Protein AF-A0A955R1Q2-F1 (afdb_monomer)

Radius of gyration: 24.82 Å; Cα contacts (8 Å, |Δi|>4): 246; chains: 1; bounding box: 59×50×72 Å

Nearest PDB structures (foldseek):
  4s2a-assembly1_A  TM=8.788E-01  e=6.511E-17  Caulobacter vibrioides CB15
  3epn-assembly1_A  TM=8.817E-01  e=1.869E-15  Caulobacter vibrioides
  3epo-assembly1_B  TM=8.909E-01  e=3.206E-15  Caulobacter vibrioides
  3epm-assembly1_A  TM=8.518E-01  e=1.985E-15  Caulobacter vibrioides
  3epm-assembly1_B  TM=8.846E-01  e=1.524E-14  Caulobacter vibrioides

Foldseek 3Di:
DDDDDDDPPPPPPDPPDDQLAAPDDQKAWAFDAFDVHRLDTAIKIWGADDWDWDADPVPRDIDTHGDGIAIGQDPPPCSHHPVDDDDVLQDDDPSCVCLQVVVVQKDFDDDDDDDQVVVPGDDPVVCPPDDDRDCVVPTDIDGDVVGDDFLLVCLLVVHQGPLLRSVQCSVLRVLVVVCPDPVVCVVPDDDPVPDDDDNGRHSSNSSNCSNVVVDGDPD

Structure (mmCIF, N/CA/C/O backbone):
data_AF-A0A955R1Q2-F1
#
_entry.id   AF-A0A955R1Q2-F1
#
loop_
_atom_site.group_PDB
_atom_site.id
_atom_site.type_symbol
_atom_site.label_atom_id
_atom_site.label_alt_id
_atom_site.label_comp_id
_atom_site.label_asym_id
_atom_site.label_entity_id
_atom_site.label_seq_id
_atom_site.pdbx_PDB_ins_code
_atom_site.Cartn_x
_atom_site.Cartn_y
_atom_site.Cartn_z
_atom_site.occupancy
_atom_site.B_iso_or_equiv
_atom_site.auth_seq_id
_atom_site.auth_comp_id
_atom_site.auth_asym_id
_atom_site.auth_atom_id
_atom_site.pdbx_PDB_model_num
ATOM 1 N N . MET A 1 1 ? 26.290 34.938 -25.424 1.00 39.25 1 MET A N 1
ATOM 2 C CA . MET A 1 1 ? 25.941 34.943 -23.986 1.00 39.25 1 MET A CA 1
ATOM 3 C C . MET A 1 1 ? 26.514 33.681 -23.368 1.00 39.25 1 MET A C 1
ATOM 5 O O . MET A 1 1 ? 26.015 32.603 -23.662 1.00 39.25 1 MET A O 1
ATOM 9 N N . ASN A 1 2 ? 27.598 33.807 -22.602 1.00 37.25 2 ASN A N 1
ATOM 10 C CA . ASN A 1 2 ? 28.186 32.684 -21.873 1.00 37.25 2 ASN A CA 1
ATOM 11 C C . ASN A 1 2 ? 27.268 32.335 -20.701 1.00 37.25 2 ASN A C 1
ATOM 13 O O . ASN A 1 2 ? 27.018 33.187 -19.849 1.00 37.25 2 ASN A O 1
ATOM 17 N N . MET A 1 3 ? 26.753 31.105 -20.668 1.00 38.12 3 MET A N 1
ATOM 18 C CA . MET A 1 3 ? 26.147 30.580 -19.447 1.00 38.12 3 MET A CA 1
ATOM 19 C C . MET A 1 3 ? 27.241 30.452 -18.379 1.00 38.12 3 MET A C 1
ATOM 21 O O . MET A 1 3 ? 28.338 29.993 -18.706 1.00 38.12 3 MET A O 1
ATOM 25 N N . PRO A 1 4 ? 26.994 30.864 -17.126 1.00 47.88 4 PRO A N 1
ATOM 26 C CA . PRO A 1 4 ? 27.968 30.674 -16.064 1.00 47.88 4 PRO A CA 1
ATOM 27 C C . PRO A 1 4 ? 28.195 29.174 -15.844 1.00 47.88 4 PRO A C 1
ATOM 29 O O . PRO A 1 4 ? 27.241 28.411 -15.677 1.00 47.88 4 PRO A O 1
ATOM 32 N N . ASN A 1 5 ? 29.464 28.758 -15.847 1.00 45.97 5 ASN A N 1
ATOM 33 C CA . ASN A 1 5 ? 29.866 27.412 -15.449 1.00 45.97 5 ASN A CA 1
ATOM 34 C C . ASN A 1 5 ? 29.359 27.156 -14.025 1.00 45.97 5 ASN A C 1
ATOM 36 O O . ASN A 1 5 ? 29.745 27.862 -13.091 1.00 45.97 5 ASN A O 1
ATOM 40 N N . ARG A 1 6 ? 28.487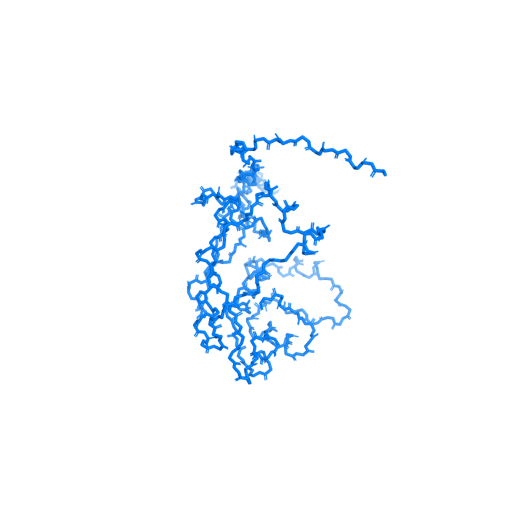 26.153 -13.855 1.00 46.62 6 ARG A N 1
ATOM 41 C CA . ARG A 1 6 ? 28.148 25.656 -12.518 1.00 46.62 6 ARG A CA 1
ATOM 42 C C . ARG A 1 6 ? 29.432 25.121 -11.876 1.00 46.62 6 ARG A C 1
ATOM 44 O O . ARG A 1 6 ? 30.175 24.411 -12.554 1.00 46.62 6 ARG A O 1
ATOM 51 N N . PRO A 1 7 ? 29.708 25.449 -10.605 1.00 40.19 7 PRO A N 1
ATOM 52 C CA . PRO A 1 7 ? 30.874 24.917 -9.920 1.00 40.19 7 PRO A CA 1
ATOM 53 C C . PRO A 1 7 ? 30.809 23.388 -9.929 1.00 40.19 7 PRO A C 1
ATOM 55 O O . PRO A 1 7 ? 29.772 22.806 -9.607 1.00 40.19 7 PRO A O 1
ATOM 58 N N . SER A 1 8 ? 31.917 22.747 -10.304 1.00 45.62 8 SER A N 1
ATOM 59 C CA . SER A 1 8 ? 32.110 21.307 -10.162 1.00 45.62 8 SER A CA 1
ATOM 60 C C . SER A 1 8 ? 32.199 20.984 -8.672 1.00 45.62 8 SER A C 1
ATOM 62 O O . SER A 1 8 ? 33.282 20.932 -8.088 1.00 45.62 8 SER A O 1
ATOM 64 N N . SER A 1 9 ? 31.055 20.832 -8.014 1.00 44.50 9 SER A N 1
ATOM 65 C CA . SER A 1 9 ? 31.028 20.250 -6.684 1.00 44.50 9 SER A CA 1
ATOM 66 C C . SER A 1 9 ? 31.332 18.769 -6.838 1.00 44.50 9 SER A C 1
ATOM 68 O O . SER A 1 9 ? 30.492 17.997 -7.299 1.00 44.50 9 SER A O 1
ATOM 70 N N . THR A 1 10 ? 32.541 18.375 -6.454 1.00 41.94 10 THR A N 1
ATOM 71 C CA . THR A 1 10 ? 32.868 16.993 -6.122 1.00 41.94 10 THR A CA 1
ATOM 72 C C . THR A 1 10 ? 31.919 16.585 -4.996 1.00 41.94 10 THR A C 1
ATOM 74 O O . THR A 1 10 ? 32.167 16.868 -3.824 1.00 41.94 10 THR A O 1
ATOM 77 N N . PHE A 1 11 ? 30.769 16.006 -5.342 1.00 48.19 11 PHE A N 1
ATOM 78 C CA . PHE A 1 11 ? 29.872 15.385 -4.379 1.00 48.19 11 PHE A CA 1
ATOM 79 C C . PHE A 1 11 ? 30.552 14.101 -3.894 1.00 48.19 11 PHE A C 1
ATOM 81 O O . PHE A 1 11 ? 30.213 13.000 -4.313 1.00 48.19 11 PHE A O 1
ATOM 88 N N . GLY A 1 12 ? 31.549 14.239 -3.013 1.00 48.78 12 GLY A N 1
ATOM 89 C CA . GLY A 1 12 ? 31.864 13.158 -2.085 1.00 48.78 12 GLY A CA 1
ATOM 90 C C . GLY A 1 12 ? 30.553 12.757 -1.415 1.00 48.78 12 GLY A C 1
ATOM 91 O O . GLY A 1 12 ? 29.786 13.652 -1.053 1.00 48.78 12 GLY A O 1
ATOM 92 N N . GLN A 1 13 ? 30.268 11.451 -1.361 1.00 57.75 13 GLN A N 1
ATOM 93 C CA . GLN A 1 13 ? 29.003 10.872 -0.898 1.00 57.75 13 GLN A CA 1
ATOM 94 C C . GLN A 1 13 ? 28.550 11.544 0.400 1.00 57.75 13 GLN A C 1
ATOM 96 O O . GLN A 1 13 ? 28.961 11.170 1.496 1.00 57.75 13 GLN A O 1
ATOM 101 N N . LYS A 1 14 ? 27.714 12.580 0.290 1.00 63.41 14 LYS A N 1
ATOM 102 C CA . LYS A 1 14 ? 27.099 13.177 1.464 1.00 63.41 14 LYS A CA 1
ATOM 103 C C . LYS A 1 14 ? 26.151 12.121 2.005 1.00 63.41 14 LYS A C 1
ATOM 105 O O . LYS A 1 14 ? 25.320 11.586 1.259 1.00 63.41 14 LYS A O 1
ATOM 110 N N . ASN A 1 15 ? 26.297 11.812 3.288 1.00 66.12 15 ASN A N 1
ATOM 111 C CA . ASN A 1 15 ? 25.299 11.037 4.003 1.00 66.12 15 ASN A CA 1
ATOM 112 C C . ASN A 1 15 ? 23.976 11.793 3.879 1.00 66.12 15 ASN A C 1
ATOM 114 O O . ASN A 1 15 ? 23.872 12.954 4.278 1.00 66.12 15 ASN A O 1
ATOM 118 N N . VAL A 1 16 ? 23.000 11.160 3.230 1.00 79.50 16 VAL A N 1
ATOM 119 C CA . VAL A 1 16 ? 21.652 11.706 3.123 1.00 79.50 16 VAL A CA 1
ATOM 120 C C . VAL A 1 16 ? 20.961 11.344 4.425 1.00 79.50 16 VAL A C 1
ATOM 122 O O . VAL A 1 16 ? 20.511 10.216 4.599 1.00 79.50 16 VAL A O 1
ATOM 125 N N . THR A 1 17 ? 20.940 12.281 5.366 1.00 85.06 17 THR A N 1
ATOM 126 C CA . THR A 1 17 ? 20.218 12.093 6.622 1.00 85.06 17 THR A CA 1
ATOM 127 C C . THR A 1 17 ? 18.741 12.376 6.386 1.00 85.06 17 THR A C 1
ATOM 129 O O . THR A 1 17 ? 18.370 13.484 5.999 1.00 85.06 17 THR A O 1
ATOM 132 N N . ILE A 1 18 ? 17.906 11.373 6.631 1.00 90.88 18 ILE A N 1
ATOM 133 C CA . ILE A 1 18 ? 16.447 11.483 6.648 1.00 90.88 18 ILE A CA 1
ATOM 134 C C . ILE A 1 18 ? 15.932 11.060 8.020 1.00 90.88 18 ILE A C 1
ATOM 136 O O . ILE A 1 18 ? 16.570 10.268 8.709 1.00 90.88 18 ILE A O 1
ATOM 140 N N . THR A 1 19 ? 14.782 11.590 8.425 1.00 91.75 19 THR A N 1
ATOM 141 C CA . THR A 1 19 ? 14.126 11.169 9.665 1.00 91.75 19 THR A CA 1
ATOM 142 C C . THR A 1 19 ? 13.489 9.798 9.462 1.00 91.75 19 THR A C 1
ATOM 144 O O . THR A 1 19 ? 12.597 9.652 8.627 1.00 91.75 19 THR A O 1
ATOM 147 N N . THR A 1 20 ? 13.943 8.813 10.233 1.00 92.50 20 THR A N 1
ATOM 148 C CA . THR A 1 20 ? 13.428 7.431 10.221 1.00 92.50 20 THR A CA 1
ATOM 149 C C . THR A 1 20 ? 13.022 6.940 11.610 1.00 92.50 20 THR A C 1
ATOM 151 O O . THR A 1 20 ? 12.779 5.755 11.823 1.00 92.50 20 THR A O 1
ATOM 154 N N . ASP A 1 21 ? 12.975 7.843 12.588 1.00 89.50 21 ASP A N 1
ATOM 155 C CA . ASP A 1 21 ? 12.560 7.479 13.934 1.00 89.50 21 ASP A CA 1
ATOM 156 C C . ASP A 1 21 ? 11.086 7.040 13.936 1.00 89.50 21 ASP A C 1
ATOM 158 O O . ASP A 1 21 ? 10.264 7.599 13.192 1.00 89.50 21 ASP A O 1
ATOM 162 N N . PRO A 1 22 ? 10.711 6.064 14.783 1.00 89.31 22 PRO A N 1
ATOM 163 C CA . PRO A 1 22 ? 9.314 5.740 15.009 1.00 89.31 22 PRO A CA 1
ATOM 164 C C . PRO A 1 22 ? 8.513 6.995 15.362 1.00 89.31 22 PRO A C 1
ATOM 166 O O . PRO A 1 22 ? 8.962 7.852 16.130 1.00 89.31 22 PRO A O 1
ATOM 169 N N . ILE A 1 23 ? 7.289 7.083 14.841 1.00 88.56 23 ILE A N 1
ATOM 170 C CA . ILE A 1 23 ? 6.362 8.157 15.207 1.00 88.56 23 ILE A CA 1
ATOM 171 C C . ILE A 1 23 ? 6.059 7.991 16.702 1.00 88.56 23 ILE A C 1
ATOM 173 O O . ILE A 1 23 ? 5.393 7.045 17.109 1.00 88.56 23 ILE A O 1
ATOM 177 N N . SER A 1 24 ? 6.596 8.871 17.535 1.00 81.69 24 SER A N 1
ATOM 178 C CA . SER A 1 24 ? 6.643 8.732 18.995 1.00 81.69 24 SER A CA 1
ATOM 179 C C . SER A 1 24 ? 6.121 10.011 19.676 1.00 81.69 24 SER A C 1
ATOM 181 O O . SER A 1 24 ? 6.021 11.046 19.009 1.00 81.69 24 SER A O 1
ATOM 183 N N . PRO A 1 25 ? 5.747 9.978 20.974 1.00 83.94 25 PRO A N 1
ATOM 184 C CA . PRO A 1 25 ? 5.783 8.846 21.912 1.00 83.94 25 PRO A CA 1
ATOM 185 C C . PRO A 1 25 ? 4.617 7.850 21.752 1.00 83.94 25 PRO A C 1
ATOM 187 O O . PRO A 1 25 ? 3.595 8.154 21.142 1.00 83.94 25 PRO A O 1
ATOM 190 N N . ASN A 1 26 ? 4.777 6.657 22.341 1.00 90.44 26 ASN A N 1
ATOM 191 C CA . ASN A 1 26 ? 3.735 5.635 22.546 1.00 90.44 26 ASN A CA 1
ATOM 192 C C . ASN A 1 26 ? 3.055 5.082 21.291 1.00 90.44 26 ASN A C 1
ATOM 194 O O . ASN A 1 26 ? 1.941 4.565 21.382 1.00 90.44 26 ASN A O 1
ATOM 198 N N . SER A 1 27 ? 3.701 5.162 20.128 1.00 93.69 27 SER A N 1
ATOM 199 C CA . SER A 1 27 ? 3.195 4.479 18.947 1.00 93.69 27 SER A CA 1
ATOM 200 C C . SER A 1 27 ? 4.247 3.624 18.270 1.00 93.69 27 SER A C 1
ATOM 202 O O . SER A 1 27 ? 5.436 3.934 18.302 1.00 93.69 27 SER A O 1
ATOM 204 N N . LYS A 1 28 ? 3.796 2.510 17.699 1.00 94.44 28 LYS A N 1
ATOM 205 C CA . LYS A 1 28 ? 4.652 1.508 17.063 1.00 94.44 28 LYS A CA 1
ATOM 206 C C . LYS A 1 28 ? 4.072 1.094 15.719 1.00 94.44 28 LYS A C 1
ATOM 208 O O . LYS A 1 28 ? 2.849 1.044 15.546 1.00 94.44 28 LYS A O 1
ATOM 213 N N . LYS A 1 29 ? 4.963 0.781 14.779 1.00 95.88 29 LYS A N 1
ATOM 214 C CA . LYS A 1 29 ? 4.593 0.100 13.542 1.00 95.88 29 LYS A CA 1
ATOM 215 C C . LYS A 1 29 ? 4.130 -1.310 13.890 1.00 95.88 29 LYS A C 1
ATOM 217 O O . LYS A 1 29 ? 4.767 -2.002 14.678 1.00 95.88 29 LYS A O 1
ATOM 222 N N . ILE A 1 30 ? 3.027 -1.728 13.295 1.00 95.25 30 ILE A N 1
ATOM 223 C CA . ILE A 1 30 ? 2.549 -3.104 13.353 1.00 95.25 30 ILE A CA 1
ATOM 224 C C . ILE A 1 30 ? 2.105 -3.537 11.961 1.00 95.25 30 ILE A C 1
ATOM 226 O O . ILE A 1 30 ? 1.799 -2.704 11.105 1.00 95.25 30 ILE A O 1
ATOM 230 N N . TYR A 1 31 ? 2.018 -4.846 11.755 1.00 95.81 31 TYR A N 1
ATOM 231 C CA . TYR A 1 31 ? 1.535 -5.419 10.510 1.00 95.81 31 TYR A CA 1
ATOM 232 C C . TYR A 1 31 ? 0.426 -6.424 10.784 1.00 95.81 31 TYR A C 1
ATOM 234 O O . TYR A 1 31 ? 0.509 -7.212 11.725 1.00 95.81 31 TYR A O 1
ATOM 242 N N . GLU A 1 32 ? -0.601 -6.406 9.945 1.00 95.00 32 GLU A N 1
ATOM 243 C CA . GLU A 1 32 ? -1.599 -7.467 9.879 1.00 95.00 32 GLU A CA 1
ATOM 244 C C . GLU A 1 32 ? -1.301 -8.383 8.696 1.00 95.00 32 GLU A C 1
ATOM 246 O O . GLU A 1 32 ? -0.884 -7.915 7.635 1.00 95.00 32 GLU A O 1
ATOM 251 N N . THR A 1 33 ? -1.470 -9.686 8.901 1.00 95.31 33 THR A N 1
ATOM 252 C CA . THR A 1 33 ? -1.191 -10.696 7.876 1.00 95.31 33 THR A CA 1
ATOM 253 C C . THR A 1 33 ? -2.435 -10.971 7.036 1.00 95.31 33 THR A C 1
ATOM 255 O O . THR A 1 33 ? -3.545 -10.941 7.567 1.00 95.31 33 THR A O 1
ATOM 258 N N . GLY A 1 34 ? -2.256 -11.221 5.737 1.00 93.94 34 GLY A N 1
ATOM 259 C CA . GLY A 1 34 ? -3.346 -11.637 4.849 1.00 93.94 34 GLY A CA 1
ATOM 260 C C . GLY A 1 34 ? -3.912 -13.018 5.187 1.00 93.94 34 GLY A C 1
ATOM 261 O O . GLY A 1 34 ? -3.246 -13.843 5.810 1.00 93.94 34 GLY A O 1
ATOM 262 N N . VAL A 1 35 ? -5.150 -13.273 4.763 1.00 93.06 35 VAL A N 1
ATOM 263 C CA . VAL A 1 35 ? -5.830 -14.570 4.904 1.00 93.06 35 VAL A CA 1
ATOM 264 C C . VAL A 1 35 ? -5.757 -15.357 3.594 1.00 93.06 35 VAL A C 1
ATOM 266 O O . VAL A 1 35 ? -5.400 -16.532 3.607 1.00 93.06 35 VAL A O 1
ATOM 269 N N . LEU A 1 36 ? -6.073 -14.717 2.464 1.00 94.62 36 LEU A N 1
ATOM 270 C CA . LEU A 1 36 ? -5.961 -15.299 1.122 1.00 94.62 36 LEU A CA 1
ATOM 271 C C . LEU A 1 36 ? -4.498 -15.360 0.668 1.00 94.62 36 LEU A C 1
ATOM 273 O O . LEU A 1 36 ? -4.097 -16.305 -0.010 1.00 94.62 36 LEU A O 1
ATOM 277 N N . HIS A 1 37 ? -3.698 -14.373 1.069 1.00 94.19 37 HIS A N 1
ATOM 278 C CA . HIS A 1 37 ? -2.278 -14.264 0.765 1.00 94.19 37 HIS A CA 1
ATOM 279 C C . HIS A 1 37 ? -1.471 -14.107 2.070 1.00 94.19 37 HIS A C 1
ATOM 281 O O . HIS A 1 37 ? -1.225 -12.982 2.513 1.00 94.19 37 HIS A O 1
ATOM 287 N N . PRO A 1 38 ? -1.029 -15.221 2.691 1.00 93.19 38 PRO A N 1
ATOM 288 C CA . PRO A 1 38 ? -0.357 -15.213 3.998 1.00 93.19 38 PRO A CA 1
ATOM 289 C C . PRO A 1 38 ? 0.971 -14.448 4.052 1.00 93.19 38 PRO A C 1
ATOM 291 O O . PRO A 1 38 ? 1.429 -14.082 5.128 1.00 93.19 38 PRO A O 1
ATOM 294 N N . ASP A 1 39 ? 1.586 -14.170 2.903 1.00 92.06 39 ASP A N 1
ATOM 295 C CA . ASP A 1 39 ? 2.814 -13.371 2.831 1.00 92.06 39 ASP A CA 1
ATOM 296 C C . ASP A 1 39 ? 2.544 -11.855 2.885 1.00 92.06 39 ASP A C 1
ATOM 298 O O . ASP A 1 39 ? 3.478 -11.057 3.016 1.00 92.06 39 ASP A O 1
ATOM 302 N N . LEU A 1 40 ? 1.279 -11.419 2.780 1.00 95.25 40 LEU A N 1
ATOM 303 C CA . LEU A 1 40 ? 0.926 -10.004 2.885 1.00 95.25 40 LEU A CA 1
ATOM 304 C C . LEU A 1 40 ? 1.173 -9.494 4.298 1.00 95.25 40 LEU A C 1
ATOM 306 O O . LEU A 1 40 ? 0.687 -10.067 5.267 1.00 95.25 40 LEU A O 1
ATOM 310 N N . ARG A 1 41 ? 1.845 -8.345 4.399 1.00 96.00 41 ARG A N 1
ATOM 311 C CA . ARG A 1 41 ? 1.975 -7.576 5.639 1.00 96.00 41 ARG A CA 1
ATOM 312 C C . ARG A 1 41 ? 1.420 -6.172 5.439 1.00 96.00 41 ARG A C 1
ATOM 314 O O . ARG A 1 41 ? 2.030 -5.342 4.767 1.00 96.00 41 ARG A O 1
ATOM 321 N N . VAL A 1 42 ? 0.253 -5.908 6.017 1.00 96.94 42 VAL A N 1
ATOM 322 C CA . VAL A 1 42 ? -0.467 -4.636 5.886 1.00 96.94 42 VAL A CA 1
ATOM 323 C C . VAL A 1 42 ? -0.121 -3.724 7.068 1.00 96.94 42 VAL A C 1
ATOM 325 O O . VAL A 1 42 ? -0.413 -4.095 8.204 1.00 96.94 42 VAL A O 1
ATOM 328 N N . PRO A 1 43 ? 0.513 -2.558 6.841 1.00 96.62 43 PRO A N 1
ATOM 329 C CA . PRO A 1 43 ? 1.036 -1.710 7.899 1.00 96.62 43 PRO A CA 1
ATOM 330 C C . PRO A 1 43 ? -0.062 -0.884 8.562 1.00 96.62 43 PRO A C 1
ATOM 332 O O . PRO A 1 43 ? -0.900 -0.270 7.894 1.00 96.62 43 PRO A O 1
ATOM 335 N N . PHE A 1 44 ? 0.037 -0.786 9.881 1.00 95.81 44 PHE A N 1
ATOM 336 C CA . PHE A 1 44 ? -0.693 0.166 10.705 1.00 95.81 44 PHE A CA 1
ATOM 337 C C . PHE A 1 44 ? 0.238 0.780 11.741 1.00 95.81 44 PHE A C 1
ATOM 339 O O . PHE A 1 44 ? 1.344 0.292 11.993 1.00 95.81 44 PHE A O 1
ATOM 346 N N . ARG A 1 45 ? -0.265 1.823 12.391 1.00 94.88 45 ARG A N 1
ATOM 347 C CA . ARG A 1 45 ? 0.337 2.391 13.588 1.00 94.88 45 ARG A CA 1
ATOM 348 C C . ARG A 1 45 ? -0.585 2.147 14.761 1.00 94.88 45 ARG A C 1
ATOM 350 O O . ARG A 1 45 ? -1.774 2.437 14.678 1.00 94.88 45 ARG A O 1
ATOM 357 N N . GLU A 1 46 ? -0.045 1.614 15.840 1.00 94.25 46 GLU A N 1
ATOM 358 C CA . GLU A 1 46 ? -0.794 1.341 17.063 1.00 94.25 46 GLU A CA 1
ATOM 359 C C . GLU A 1 46 ? -0.323 2.299 18.155 1.00 94.25 46 GLU A C 1
ATOM 361 O O . GLU A 1 46 ? 0.881 2.401 18.389 1.00 94.25 46 GLU A O 1
ATOM 366 N N . VAL A 1 47 ? -1.255 3.033 18.765 1.00 94.75 47 VAL A N 1
ATOM 367 C CA . VAL A 1 47 ? -1.002 4.007 19.834 1.00 94.75 47 VAL A CA 1
ATOM 368 C C . VAL A 1 47 ? -1.473 3.420 21.157 1.00 94.75 47 VAL A C 1
ATOM 370 O O . VAL A 1 47 ? -2.668 3.178 21.331 1.00 94.75 47 VAL A O 1
ATOM 373 N N . SER A 1 48 ? -0.550 3.222 22.095 1.00 95.06 48 SER A N 1
ATOM 374 C CA . SER A 1 48 ? -0.886 2.792 23.452 1.00 95.06 48 SER A CA 1
ATOM 375 C C . SER A 1 48 ? -1.542 3.932 24.226 1.00 95.06 48 SER A C 1
ATOM 377 O O . SER A 1 48 ? -1.059 5.068 24.206 1.00 95.06 48 SER A O 1
ATOM 379 N N . LEU A 1 49 ? -2.632 3.622 24.925 1.00 94.25 49 LEU A N 1
ATOM 380 C CA . LEU A 1 49 ? -3.355 4.565 25.771 1.00 94.25 49 LEU A CA 1
ATOM 381 C C . LEU A 1 49 ? -2.967 4.364 27.241 1.00 94.25 49 LEU A C 1
ATOM 383 O O . LEU A 1 49 ? -2.650 3.256 27.663 1.00 94.25 49 LEU A O 1
ATOM 387 N N . ALA A 1 50 ? -2.974 5.443 28.023 1.00 95.06 50 ALA A N 1
ATOM 388 C CA . ALA A 1 50 ? -2.794 5.345 29.471 1.00 95.06 50 ALA A CA 1
ATOM 389 C C . ALA A 1 50 ? -4.068 4.773 30.118 1.00 95.06 50 ALA A C 1
ATOM 391 O O . ALA A 1 50 ? -5.140 5.101 29.617 1.00 95.06 50 ALA A O 1
ATOM 392 N N . PRO A 1 51 ? -3.996 4.006 31.220 1.00 95.62 51 PRO A N 1
ATOM 393 C CA . PRO A 1 51 ? -5.181 3.464 31.892 1.00 95.62 51 PRO A CA 1
ATOM 394 C C . PRO A 1 51 ? -6.130 4.561 32.406 1.00 95.62 51 PRO A C 1
ATOM 396 O O . PRO A 1 51 ? -5.684 5.611 32.881 1.00 95.62 51 PRO A O 1
ATOM 399 N N . THR A 1 52 ? -7.441 4.318 32.353 1.00 94.94 52 THR A N 1
ATOM 400 C CA . THR A 1 52 ? -8.475 5.241 32.846 1.00 94.94 52 THR A CA 1
ATOM 401 C C . THR A 1 52 ? -8.800 4.940 34.305 1.00 94.94 52 THR A C 1
ATOM 403 O O . THR A 1 52 ? -9.067 3.801 34.670 1.00 94.94 52 THR A O 1
ATOM 406 N N . ARG A 1 53 ? -8.849 5.962 35.165 1.00 95.50 53 ARG A N 1
ATOM 407 C CA . ARG A 1 53 ? -9.394 5.796 36.519 1.00 95.50 53 ARG A CA 1
ATOM 408 C C . ARG A 1 53 ? -10.919 5.821 36.467 1.00 95.50 53 ARG A C 1
ATOM 410 O O . ARG A 1 53 ? -11.499 6.866 36.174 1.00 95.50 53 ARG A O 1
ATOM 417 N N . VAL A 1 54 ? -11.556 4.710 36.817 1.00 93.38 54 VAL A N 1
ATOM 418 C CA . VAL A 1 54 ? -13.016 4.584 36.870 1.00 93.38 54 VAL A CA 1
ATOM 419 C C . VAL A 1 54 ? -13.473 4.544 38.320 1.00 93.38 54 VAL A C 1
ATOM 421 O O . VAL A 1 54 ? -13.000 3.731 39.116 1.00 93.38 54 VAL A O 1
ATOM 424 N N . THR A 1 55 ? -14.402 5.435 38.665 1.00 93.06 55 THR A N 1
ATOM 425 C CA . THR A 1 55 ? -14.989 5.526 40.007 1.00 93.06 55 THR A CA 1
ATOM 426 C C . THR A 1 55 ? -16.452 5.121 39.958 1.00 93.06 55 THR A C 1
ATOM 428 O O . THR A 1 55 ? -17.244 5.704 39.216 1.00 93.06 55 THR A O 1
ATOM 431 N N . ASN A 1 56 ? -16.833 4.151 40.786 1.00 88.56 56 ASN A N 1
ATOM 432 C CA . ASN A 1 56 ? -18.225 3.765 40.945 1.00 88.56 56 ASN A CA 1
ATOM 433 C C . ASN A 1 56 ? -18.982 4.870 41.697 1.00 88.56 56 ASN A C 1
ATOM 435 O O . ASN A 1 56 ? -18.711 5.143 42.865 1.00 88.56 56 ASN A O 1
ATOM 439 N N . SER A 1 57 ? -19.960 5.495 41.041 1.00 87.31 57 SER A N 1
ATOM 440 C CA . SER A 1 57 ? -20.739 6.603 41.611 1.00 87.31 57 SER A CA 1
ATOM 441 C C . SER A 1 57 ? -21.631 6.206 42.793 1.00 87.31 57 SER A C 1
ATOM 443 O O . SER A 1 57 ? -22.071 7.081 43.534 1.00 87.31 57 SER A O 1
ATOM 445 N N . LYS A 1 58 ? -21.894 4.907 42.993 1.00 89.62 58 LYS A N 1
ATOM 446 C CA . LYS A 1 58 ? -22.710 4.382 44.098 1.00 89.62 58 LYS A CA 1
ATOM 447 C C . LYS A 1 58 ? -21.876 3.909 45.289 1.00 89.62 58 LYS A C 1
ATOM 449 O O . LYS A 1 58 ? -22.321 4.085 46.418 1.00 89.62 58 LYS A O 1
ATOM 454 N N . THR A 1 59 ? -20.708 3.301 45.057 1.00 90.12 59 THR A N 1
ATOM 455 C CA . THR A 1 59 ? -19.853 2.752 46.135 1.00 90.12 59 THR A CA 1
ATOM 456 C C . THR A 1 59 ? -18.670 3.650 46.496 1.00 90.12 59 THR A C 1
ATOM 458 O O . THR A 1 59 ? -18.107 3.506 47.575 1.00 90.12 59 THR A O 1
ATOM 461 N N . GLY A 1 60 ? -18.287 4.588 45.623 1.00 90.19 60 GLY A N 1
ATOM 462 C CA . GLY A 1 60 ? -17.112 5.449 45.797 1.00 90.19 60 GLY A CA 1
ATOM 463 C C . GLY A 1 60 ? -15.772 4.758 45.513 1.00 90.19 60 GLY A C 1
ATOM 464 O O . GLY A 1 60 ? -14.731 5.414 45.530 1.00 90.19 60 GLY A O 1
ATOM 465 N N . GLU A 1 61 ? -15.773 3.457 45.221 1.00 92.69 61 GLU A N 1
ATOM 466 C CA . GLU A 1 61 ? -14.563 2.696 44.908 1.00 92.69 61 GLU A CA 1
ATOM 467 C C . GLU A 1 61 ? -13.988 3.115 43.549 1.00 92.69 61 GLU A C 1
ATOM 469 O O . GLU A 1 61 ? -14.720 3.289 42.571 1.00 92.69 61 GLU A O 1
ATOM 474 N N . SER A 1 62 ? -12.663 3.278 43.487 1.00 93.44 62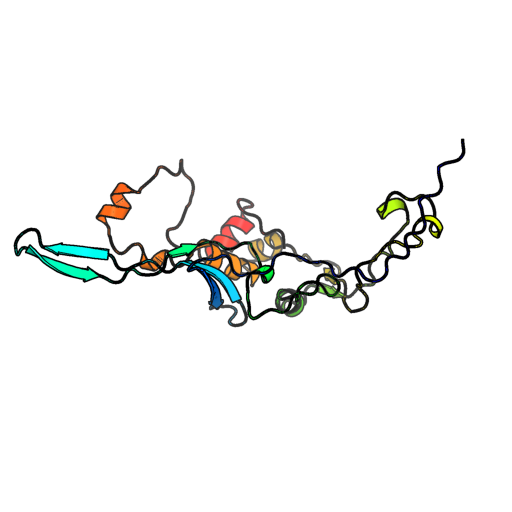 SER A N 1
ATOM 475 C CA . SER A 1 62 ? -11.927 3.542 42.247 1.00 93.44 62 SER A CA 1
ATOM 476 C C . SER A 1 62 ? -11.091 2.332 41.851 1.00 93.44 62 SER A C 1
ATOM 478 O O . SER A 1 62 ? -10.418 1.755 42.703 1.00 93.44 62 SER A O 1
ATOM 480 N N . HIS A 1 63 ? -11.034 2.028 40.559 1.00 92.88 63 HIS A N 1
ATOM 481 C CA . HIS A 1 63 ? -10.026 1.136 39.985 1.00 92.88 63 HIS A CA 1
ATOM 482 C C . HIS A 1 63 ? -9.427 1.757 38.716 1.00 92.88 63 HIS A C 1
ATOM 484 O O . HIS A 1 63 ? -9.952 2.740 38.188 1.00 92.88 63 HIS A O 1
ATOM 490 N N . MET A 1 64 ? -8.290 1.222 38.272 1.00 95.81 64 MET A N 1
ATOM 491 C CA . MET A 1 64 ? -7.704 1.566 36.976 1.00 95.81 64 MET A CA 1
ATOM 492 C C . MET A 1 64 ? -8.192 0.545 35.950 1.00 95.81 64 MET A C 1
ATOM 494 O O . MET A 1 64 ? -8.066 -0.656 36.178 1.00 95.81 64 MET A O 1
ATOM 498 N N . GLU A 1 65 ? -8.749 1.027 34.850 1.00 93.69 65 GLU A N 1
ATOM 499 C CA . GLU A 1 65 ? -9.174 0.236 33.702 1.00 93.69 65 GLU A CA 1
ATOM 500 C C . GLU A 1 65 ? -8.149 0.418 32.577 1.00 93.69 65 GLU A C 1
ATOM 502 O O . GLU A 1 65 ? -7.828 1.546 32.190 1.00 93.69 65 GLU A O 1
ATOM 507 N N . GLU A 1 66 ? -7.586 -0.687 32.090 1.00 94.56 66 GLU A N 1
ATOM 508 C CA . GLU A 1 66 ? -6.656 -0.674 30.960 1.00 94.56 66 GLU A CA 1
ATOM 509 C C . GLU A 1 66 ? -7.403 -0.310 29.674 1.00 94.56 66 GLU A C 1
ATOM 511 O O . GLU A 1 66 ? -8.497 -0.806 29.418 1.00 94.56 66 GLU A O 1
ATOM 516 N N . ASN A 1 67 ? -6.804 0.554 28.855 1.00 91.50 67 ASN A N 1
ATOM 517 C CA . ASN A 1 67 ? -7.391 0.960 27.584 1.00 91.50 67 ASN A CA 1
ATOM 518 C C . ASN A 1 67 ? -6.728 0.199 26.435 1.00 91.50 67 ASN A C 1
ATOM 520 O O . ASN A 1 67 ? -5.505 0.238 26.279 1.00 91.50 67 ASN A O 1
ATOM 524 N N . GLU A 1 68 ? -7.543 -0.421 25.583 1.00 90.50 68 GLU A N 1
ATOM 525 C CA . GLU A 1 68 ? -7.061 -1.029 24.344 1.00 90.50 68 GLU A CA 1
ATOM 526 C C . GLU A 1 68 ? -6.374 0.018 23.449 1.00 90.50 68 GLU A C 1
ATOM 528 O O . GLU A 1 68 ? -6.804 1.178 23.378 1.00 90.50 68 GLU A O 1
ATOM 533 N N . PRO A 1 69 ? -5.295 -0.354 22.743 1.00 91.69 69 PRO A N 1
ATOM 534 C CA . PRO A 1 69 ? -4.568 0.590 21.922 1.00 91.69 69 PRO A CA 1
ATOM 535 C C . PRO A 1 69 ? -5.376 1.003 20.686 1.00 91.69 69 PRO A C 1
ATOM 537 O O . PRO A 1 69 ? -6.113 0.220 20.083 1.00 91.69 69 PRO A O 1
ATOM 540 N N . VAL A 1 70 ? -5.178 2.244 20.242 1.00 90.75 70 VAL A N 1
ATOM 541 C CA . VAL A 1 70 ? -5.852 2.773 19.052 1.00 90.75 70 VAL A CA 1
ATOM 542 C C . VAL A 1 70 ? -5.025 2.469 17.817 1.00 90.75 70 VAL A C 1
ATOM 544 O O . VAL A 1 70 ? -3.874 2.893 17.689 1.00 90.75 70 VAL A O 1
ATOM 547 N N . ARG A 1 71 ? -5.639 1.772 16.863 1.00 91.81 71 ARG A N 1
ATOM 548 C CA . ARG A 1 71 ? -5.047 1.512 15.555 1.00 91.81 71 ARG A CA 1
ATOM 549 C C . ARG A 1 71 ? -5.375 2.629 14.574 1.00 91.81 71 ARG A C 1
ATOM 551 O O . ARG A 1 71 ? -6.525 3.027 14.433 1.00 91.81 71 ARG A O 1
ATOM 558 N N . LEU A 1 72 ? -4.358 3.095 13.860 1.00 92.38 72 LEU A N 1
ATOM 559 C CA . LEU A 1 72 ? -4.446 4.169 12.881 1.00 92.38 72 LEU A CA 1
ATOM 560 C C . LEU A 1 72 ? -3.913 3.712 11.524 1.00 92.38 72 LEU A C 1
ATOM 562 O O . LEU A 1 72 ? -3.001 2.882 11.435 1.00 92.38 72 LEU A O 1
ATOM 566 N N . TYR A 1 73 ? -4.463 4.308 10.465 1.00 94.25 73 TYR A N 1
ATOM 567 C CA . TYR A 1 73 ? -3.885 4.212 9.130 1.00 94.25 73 TYR A CA 1
ATOM 568 C C . TYR A 1 73 ? -2.449 4.745 9.161 1.00 94.25 73 TYR A C 1
ATOM 570 O O . TYR A 1 73 ? -2.190 5.805 9.734 1.00 94.25 73 TYR A O 1
ATOM 578 N N . ASP A 1 74 ? -1.526 4.026 8.526 1.00 95.44 74 ASP A N 1
ATOM 579 C CA . ASP A 1 74 ? -0.125 4.423 8.475 1.00 95.44 74 ASP A CA 1
ATOM 580 C C . ASP A 1 74 ? 0.422 4.385 7.046 1.00 95.44 74 ASP A C 1
ATOM 582 O O . ASP A 1 74 ? 0.522 3.333 6.404 1.00 95.44 74 ASP A O 1
ATOM 586 N N . THR A 1 75 ? 0.748 5.568 6.530 1.00 96.12 75 THR A N 1
ATOM 587 C CA . THR A 1 75 ? 1.331 5.784 5.201 1.00 96.12 75 THR A CA 1
ATOM 588 C C . THR A 1 75 ? 2.828 6.064 5.245 1.00 96.12 75 THR A C 1
ATOM 590 O O . THR A 1 75 ? 3.402 6.320 4.191 1.00 96.12 75 THR A O 1
ATOM 593 N N . SER A 1 76 ? 3.481 6.011 6.411 1.00 96.31 76 SER A N 1
ATOM 594 C CA . SER A 1 76 ? 4.914 6.313 6.516 1.00 96.31 76 SER A CA 1
ATOM 595 C C . SER A 1 76 ? 5.808 5.251 5.867 1.00 96.31 76 SER A C 1
ATOM 597 O O . SER A 1 76 ? 6.997 5.480 5.692 1.00 96.31 76 SER A O 1
ATOM 599 N N . GLY A 1 77 ? 5.255 4.089 5.498 1.00 95.56 77 GLY A N 1
ATOM 600 C CA . GLY A 1 77 ? 6.018 2.984 4.917 1.00 95.56 77 GLY A CA 1
ATOM 601 C C . GLY A 1 77 ? 7.045 2.400 5.901 1.00 95.56 77 GLY A C 1
ATOM 602 O O . GLY A 1 77 ? 6.861 2.522 7.114 1.00 95.56 77 GLY A O 1
ATOM 603 N N . PRO A 1 78 ? 8.119 1.762 5.405 1.00 96.19 78 PRO A N 1
ATOM 604 C CA . PRO A 1 78 ? 9.152 1.168 6.257 1.00 96.19 78 PRO A CA 1
ATOM 605 C C . PRO A 1 78 ? 10.028 2.211 6.965 1.00 96.19 78 PRO A C 1
ATOM 607 O O . PRO A 1 78 ? 10.796 1.859 7.846 1.00 96.19 78 PRO A O 1
ATOM 610 N N . TYR A 1 79 ? 9.906 3.499 6.626 1.00 96.12 79 TYR A N 1
ATOM 611 C CA . TYR A 1 79 ? 10.736 4.555 7.208 1.00 96.12 79 TYR A CA 1
ATOM 612 C C . TYR A 1 79 ? 10.556 4.732 8.714 1.00 96.12 79 TYR A C 1
ATOM 614 O O . TYR A 1 79 ? 11.440 5.287 9.339 1.00 96.12 79 TYR A O 1
ATOM 622 N N . THR A 1 80 ? 9.430 4.310 9.292 1.00 95.25 80 THR A N 1
ATOM 623 C CA . THR A 1 80 ? 9.191 4.392 10.746 1.00 95.25 80 THR A CA 1
ATOM 624 C C . THR A 1 80 ? 9.139 3.008 11.387 1.00 95.25 80 THR A C 1
ATOM 626 O O . THR A 1 80 ? 8.541 2.843 12.453 1.00 95.25 80 THR A O 1
ATOM 629 N N . ASP A 1 81 ? 9.645 1.998 10.681 1.00 95.19 81 ASP A N 1
ATOM 630 C CA . ASP A 1 81 ? 9.803 0.646 11.188 1.00 95.19 81 ASP A CA 1
ATOM 631 C C . ASP A 1 81 ? 11.246 0.487 11.692 1.00 95.19 81 ASP A C 1
ATOM 633 O O . ASP A 1 81 ? 12.168 0.504 10.874 1.00 95.19 81 ASP A O 1
ATOM 637 N N . PRO A 1 82 ? 11.469 0.371 13.014 1.00 92.69 82 PRO A N 1
ATOM 638 C CA . PRO A 1 82 ? 12.819 0.299 13.571 1.00 92.69 82 PRO A CA 1
ATOM 639 C C . PRO A 1 82 ? 13.576 -0.967 13.145 1.00 92.69 82 PRO A C 1
ATOM 641 O O . PRO A 1 82 ? 14.800 -0.997 13.239 1.00 92.69 82 PRO A O 1
ATOM 644 N N . GLU A 1 83 ? 12.870 -1.988 12.651 1.00 94.06 83 GLU A N 1
ATOM 645 C CA . GLU A 1 83 ? 13.464 -3.244 12.191 1.00 94.06 83 GLU A CA 1
ATOM 646 C C . GLU A 1 83 ? 13.949 -3.173 10.731 1.00 94.06 83 GLU A C 1
ATOM 648 O O . GLU A 1 83 ? 14.581 -4.111 10.242 1.00 94.06 83 GLU A O 1
ATOM 653 N N . VAL A 1 84 ? 13.673 -2.076 10.009 1.00 94.25 84 VAL A N 1
ATOM 654 C CA . VAL A 1 84 ? 14.081 -1.909 8.607 1.00 94.25 84 VAL A CA 1
ATOM 655 C C . VAL A 1 84 ? 15.236 -0.920 8.489 1.00 94.25 84 VAL A C 1
ATOM 657 O O . VAL A 1 84 ? 15.113 0.263 8.800 1.00 94.25 84 VAL A O 1
ATOM 660 N N . SER A 1 85 ? 16.362 -1.386 7.946 1.00 92.06 85 SER A N 1
ATOM 661 C CA . SER A 1 85 ? 17.463 -0.503 7.557 1.00 92.06 85 SER A CA 1
ATOM 662 C C . SER A 1 85 ? 17.128 0.217 6.248 1.00 92.06 85 SER A C 1
ATOM 664 O O . SER A 1 85 ? 16.849 -0.423 5.233 1.00 92.06 85 SER A O 1
ATOM 666 N N . ILE A 1 86 ? 17.146 1.551 6.269 1.00 93.19 86 ILE A N 1
ATOM 667 C CA . ILE A 1 86 ? 16.826 2.382 5.106 1.00 93.19 86 ILE A CA 1
ATOM 668 C C . ILE A 1 86 ? 18.103 2.935 4.478 1.00 93.19 86 ILE A C 1
ATOM 670 O O . ILE A 1 86 ? 18.825 3.717 5.094 1.00 93.19 86 ILE A O 1
ATOM 674 N N . ASP A 1 87 ? 18.312 2.609 3.204 1.00 90.75 87 ASP A N 1
ATOM 675 C CA . ASP A 1 87 ? 19.302 3.257 2.347 1.00 90.75 87 ASP A CA 1
ATOM 676 C C . ASP A 1 87 ? 18.615 3.814 1.094 1.00 90.75 87 ASP A C 1
ATOM 678 O O . ASP A 1 87 ? 18.155 3.082 0.214 1.00 90.75 87 ASP A O 1
ATOM 682 N N . VAL A 1 88 ? 18.555 5.144 0.992 1.00 91.44 88 VAL A N 1
ATOM 683 C CA . VAL A 1 88 ? 17.918 5.841 -0.136 1.00 91.44 88 VAL A CA 1
ATOM 684 C C . VAL A 1 88 ? 18.615 5.592 -1.475 1.00 91.44 88 VAL A C 1
ATOM 686 O O . VAL A 1 88 ? 17.989 5.792 -2.513 1.00 91.44 88 VAL A O 1
ATOM 689 N N . ARG A 1 89 ? 19.880 5.150 -1.474 1.00 90.00 89 ARG A N 1
ATOM 690 C CA . ARG A 1 89 ? 20.631 4.812 -2.692 1.00 90.00 89 ARG A CA 1
ATOM 691 C C . ARG A 1 89 ? 20.336 3.400 -3.186 1.00 90.00 89 ARG A C 1
ATOM 693 O O . ARG A 1 89 ? 20.428 3.159 -4.384 1.00 90.00 89 ARG A O 1
ATOM 700 N N . GLN A 1 90 ? 19.931 2.500 -2.291 1.00 90.25 90 GLN A N 1
ATOM 701 C CA . GLN A 1 90 ? 19.462 1.150 -2.635 1.00 90.25 90 GLN A CA 1
ATOM 702 C C . GLN A 1 90 ? 17.951 1.128 -2.925 1.00 90.25 90 GLN A C 1
ATOM 704 O O . GLN A 1 90 ? 17.452 0.318 -3.718 1.00 90.25 90 GLN A O 1
ATOM 709 N N . GLY A 1 91 ? 17.222 2.076 -2.329 1.00 92.25 91 GLY A N 1
ATOM 710 C CA . GLY A 1 91 ? 15.770 2.176 -2.374 1.00 92.25 91 GLY A CA 1
ATOM 711 C C . GLY A 1 91 ? 15.089 1.130 -1.492 1.00 92.25 91 GLY A C 1
ATOM 712 O O . GLY A 1 91 ? 15.731 0.332 -0.822 1.00 92.25 91 GLY A O 1
ATOM 713 N N . LEU A 1 92 ? 13.756 1.146 -1.488 1.00 94.94 92 LEU A N 1
ATOM 714 C CA . LEU A 1 92 ? 12.970 0.226 -0.665 1.00 94.94 92 LEU A CA 1
ATOM 715 C C . LEU A 1 92 ? 12.898 -1.180 -1.270 1.00 94.94 92 LEU A C 1
ATOM 717 O O 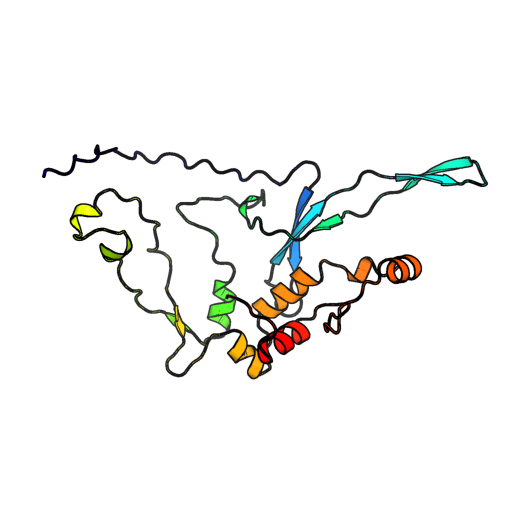. LEU A 1 92 ? 12.910 -1.332 -2.498 1.00 94.94 92 LEU A O 1
ATOM 721 N N . GLU A 1 93 ? 12.732 -2.168 -0.389 1.00 94.44 93 GLU A N 1
ATOM 722 C CA . GLU A 1 93 ? 12.450 -3.559 -0.743 1.00 94.44 93 GLU A CA 1
ATOM 723 C C . GLU A 1 93 ? 11.167 -3.649 -1.596 1.00 94.44 93 GLU A C 1
ATOM 725 O O . GLU A 1 93 ? 10.114 -3.135 -1.193 1.00 94.44 93 GLU A O 1
ATOM 730 N N . PRO A 1 94 ? 11.204 -4.280 -2.784 1.00 94.94 94 PRO A N 1
ATOM 731 C CA . PRO A 1 94 ? 10.052 -4.380 -3.673 1.00 94.94 94 PRO A CA 1
ATOM 732 C C . PRO A 1 94 ? 9.070 -5.474 -3.219 1.00 94.94 94 PRO A C 1
ATOM 734 O O . PRO A 1 94 ? 8.834 -6.445 -3.935 1.00 94.94 94 PRO A O 1
ATOM 737 N N . ILE A 1 95 ? 8.416 -5.280 -2.071 1.00 95.25 95 ILE A N 1
ATOM 738 C CA . ILE A 1 95 ? 7.510 -6.261 -1.436 1.00 95.25 95 ILE A CA 1
ATOM 739 C C . ILE A 1 95 ? 6.371 -6.774 -2.339 1.00 95.25 95 ILE A C 1
ATOM 741 O O . ILE A 1 95 ? 5.828 -7.849 -2.106 1.00 95.25 95 ILE A O 1
ATOM 745 N N . ARG A 1 96 ? 6.002 -6.016 -3.382 1.00 96.56 96 ARG A N 1
ATOM 746 C CA . ARG A 1 96 ? 4.955 -6.377 -4.354 1.00 96.56 96 ARG A CA 1
ATOM 747 C C . ARG A 1 96 ? 5.454 -7.252 -5.503 1.00 96.56 96 ARG A C 1
ATOM 749 O O . ARG A 1 96 ? 4.641 -7.792 -6.251 1.00 96.56 96 ARG A O 1
ATOM 756 N N . LEU A 1 97 ? 6.769 -7.365 -5.697 1.00 96.56 97 LEU A N 1
ATOM 757 C CA . LEU A 1 97 ? 7.343 -8.079 -6.835 1.00 96.56 97 LEU A CA 1
ATOM 758 C C . LEU A 1 97 ? 6.889 -9.549 -6.896 1.00 96.56 97 LEU A C 1
ATOM 760 O O . LEU A 1 97 ? 6.468 -9.961 -7.979 1.00 96.56 97 LEU A O 1
ATOM 764 N N . PRO A 1 98 ? 6.859 -10.320 -5.788 1.00 96.12 98 PRO A N 1
ATOM 765 C CA . PRO A 1 98 ? 6.339 -11.688 -5.816 1.00 96.12 98 PRO A CA 1
ATOM 766 C C . PRO A 1 98 ? 4.879 -11.771 -6.279 1.00 96.12 98 PRO A C 1
ATOM 768 O O . PRO A 1 98 ? 4.522 -12.681 -7.018 1.00 96.12 98 PRO A O 1
ATOM 771 N N . TRP A 1 99 ? 4.038 -10.793 -5.923 1.00 96.19 99 TRP A N 1
ATOM 772 C CA . TRP A 1 99 ? 2.618 -10.763 -6.304 1.00 96.19 99 TRP A CA 1
ATOM 773 C C . TRP A 1 99 ? 2.445 -10.505 -7.801 1.00 96.19 99 TRP A C 1
ATOM 775 O O . TRP A 1 99 ? 1.563 -11.059 -8.454 1.00 96.19 99 TRP A O 1
ATOM 785 N N . ILE A 1 100 ? 3.286 -9.626 -8.350 1.00 97.12 100 ILE A N 1
ATOM 786 C CA . ILE A 1 100 ? 3.299 -9.290 -9.774 1.00 97.12 100 ILE A CA 1
ATOM 787 C C . ILE A 1 100 ? 3.787 -10.490 -10.589 1.00 97.12 100 ILE A C 1
ATOM 789 O O . ILE A 1 100 ? 3.140 -10.852 -11.568 1.00 97.12 100 ILE A O 1
ATOM 793 N N . LEU A 1 101 ? 4.887 -11.122 -10.172 1.00 97.12 101 LEU A N 1
ATOM 794 C CA . LEU A 1 101 ? 5.458 -12.276 -10.869 1.00 97.12 101 LEU A CA 1
ATOM 795 C C . LEU A 1 101 ? 4.589 -13.528 -10.748 1.00 97.12 101 LEU A C 1
ATOM 797 O O . LEU A 1 101 ? 4.432 -14.240 -11.734 1.00 97.12 101 LEU A O 1
ATOM 801 N N . GLY A 1 102 ? 3.988 -13.767 -9.581 1.00 95.62 102 GLY A N 1
ATOM 802 C CA . GLY A 1 102 ? 3.162 -14.948 -9.314 1.00 95.62 102 GLY A CA 1
ATOM 803 C C . GLY A 1 102 ? 1.872 -15.022 -10.135 1.00 95.62 102 GLY A C 1
ATOM 804 O O . GLY A 1 102 ? 1.279 -16.088 -10.228 1.00 95.62 102 GLY A O 1
ATOM 805 N N . ARG A 1 103 ? 1.445 -13.914 -10.759 1.00 96.00 103 ARG A N 1
ATOM 806 C CA . ARG A 1 103 ? 0.337 -13.907 -11.730 1.00 96.00 103 ARG A CA 1
ATOM 807 C C . ARG A 1 103 ? 0.736 -14.410 -13.113 1.00 96.00 103 ARG A C 1
ATOM 809 O O . ARG A 1 103 ? -0.130 -14.712 -13.917 1.00 96.00 103 ARG A O 1
ATOM 816 N N . GLU A 1 104 ? 2.034 -14.444 -13.407 1.00 97.19 104 GLU A N 1
ATOM 817 C CA . GLU A 1 104 ? 2.579 -14.849 -14.704 1.00 97.19 104 GLU A CA 1
ATOM 818 C C . GLU A 1 104 ? 2.053 -14.041 -15.910 1.00 97.19 104 GLU A C 1
ATOM 820 O O . GLU A 1 104 ? 2.223 -14.453 -17.054 1.00 97.19 104 GLU A O 1
ATOM 825 N N . ASP A 1 105 ? 1.474 -12.857 -15.699 1.00 98.19 105 ASP A N 1
ATOM 826 C CA . ASP A 1 105 ? 0.924 -12.003 -16.767 1.00 98.19 105 ASP A CA 1
ATOM 827 C C . ASP A 1 105 ? 1.939 -10.989 -17.332 1.00 98.19 105 ASP A C 1
ATOM 829 O O . ASP A 1 105 ? 1.661 -10.268 -18.298 1.00 98.19 105 ASP A O 1
ATOM 833 N N . VAL A 1 106 ? 3.133 -10.922 -16.737 1.00 98.44 106 VAL A N 1
ATOM 834 C CA . VAL A 1 106 ? 4.210 -10.003 -17.125 1.00 98.44 106 VAL A CA 1
ATOM 835 C C . VAL A 1 106 ? 5.408 -10.730 -17.729 1.00 98.44 106 VAL A C 1
ATOM 837 O O . VAL A 1 106 ? 5.657 -11.904 -17.460 1.00 98.44 106 VAL A O 1
ATOM 840 N N . GLU A 1 107 ? 6.187 -9.998 -18.516 1.00 97.81 107 GLU A N 1
ATOM 841 C CA . GLU A 1 107 ? 7.508 -10.399 -18.991 1.00 97.81 107 GLU A CA 1
ATOM 842 C C . GLU A 1 107 ? 8.536 -9.305 -18.688 1.00 97.81 107 GLU A C 1
ATOM 844 O O . GLU A 1 107 ? 8.216 -8.110 -18.669 1.00 97.81 107 GLU A O 1
ATOM 849 N N . ALA A 1 108 ? 9.776 -9.715 -18.422 1.00 97.31 108 ALA A N 1
ATOM 850 C CA . ALA A 1 108 ? 10.881 -8.778 -18.285 1.00 97.31 108 ALA A CA 1
ATOM 851 C C . ALA A 1 108 ? 11.241 -8.201 -19.660 1.00 97.31 108 ALA A C 1
ATOM 853 O O . ALA A 1 108 ? 11.223 -8.915 -20.661 1.00 97.31 108 ALA A O 1
ATOM 854 N N . TYR A 1 109 ? 11.597 -6.921 -19.708 1.00 95.44 109 TYR A N 1
ATOM 855 C CA . TYR A 1 109 ? 12.068 -6.287 -20.934 1.00 95.44 109 TYR A CA 1
ATOM 856 C C . TYR A 1 109 ? 13.167 -5.264 -20.644 1.00 95.44 109 TYR A C 1
ATOM 858 O O . TYR A 1 109 ? 13.299 -4.767 -19.521 1.00 95.44 109 TYR A O 1
ATOM 866 N N . GLU A 1 110 ? 13.951 -4.939 -21.670 1.00 93.56 110 GLU A N 1
ATOM 867 C CA . GLU A 1 110 ? 14.924 -3.856 -21.581 1.00 93.56 110 GLU A CA 1
ATOM 868 C C . GLU A 1 110 ? 14.201 -2.511 -21.538 1.00 93.56 110 GLU A C 1
ATOM 870 O O . GLU A 1 110 ? 13.534 -2.095 -22.488 1.00 93.56 110 GLU A O 1
ATOM 875 N N . GLY A 1 111 ? 14.305 -1.831 -20.398 1.00 89.31 111 GLY A N 1
ATOM 876 C CA . GLY A 1 111 ? 13.710 -0.516 -20.231 1.00 89.31 111 GLY A CA 1
ATOM 877 C C . GLY A 1 111 ? 14.334 0.528 -21.149 1.00 89.31 111 GLY A C 1
ATOM 878 O O . GLY A 1 111 ? 15.476 0.422 -21.587 1.00 89.31 111 GLY A O 1
ATOM 879 N N . ARG A 1 112 ? 13.581 1.603 -21.385 1.00 92.81 112 ARG A N 1
ATOM 880 C CA . ARG A 1 112 ? 14.071 2.766 -22.125 1.00 92.81 112 ARG A CA 1
ATOM 881 C C . ARG A 1 112 ? 15.274 3.385 -21.3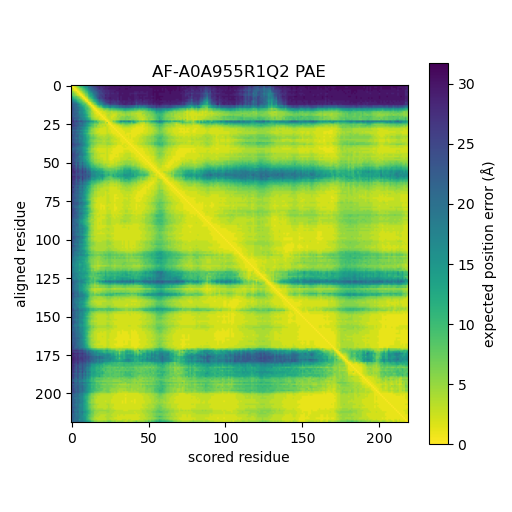99 1.00 92.81 112 ARG A C 1
ATOM 883 O O . ARG A 1 112 ? 15.160 3.749 -20.228 1.00 92.81 112 ARG A O 1
ATOM 890 N N . ALA A 1 113 ? 16.377 3.580 -22.119 1.00 90.50 113 ALA A N 1
ATOM 891 C CA . ALA A 1 113 ? 17.533 4.322 -21.625 1.00 90.50 113 ALA A CA 1
ATOM 892 C C . ALA A 1 113 ? 17.175 5.784 -21.297 1.00 90.50 113 ALA A C 1
ATOM 894 O O . ALA A 1 113 ? 16.301 6.388 -21.926 1.00 90.50 113 ALA A O 1
ATOM 895 N N . VAL A 1 114 ? 17.853 6.361 -20.305 1.00 89.75 114 VAL A N 1
ATOM 896 C CA . VAL A 1 114 ? 17.702 7.782 -19.959 1.00 89.75 114 VAL A CA 1
ATOM 897 C C . VAL A 1 114 ? 18.258 8.634 -21.099 1.00 89.75 114 VAL A C 1
ATOM 899 O O . VAL A 1 114 ? 19.345 8.362 -21.605 1.00 89.75 114 VAL A O 1
ATOM 902 N N . ARG A 1 115 ? 17.512 9.665 -21.496 1.00 91.38 115 ARG A N 1
ATOM 903 C CA . ARG A 1 115 ? 17.939 10.658 -22.485 1.00 91.38 115 ARG A CA 1
ATOM 904 C C . ARG A 1 115 ? 18.139 12.024 -21.809 1.00 91.38 115 ARG A C 1
ATOM 906 O O . ARG A 1 115 ? 17.499 12.276 -20.785 1.00 91.38 115 ARG A O 1
ATOM 913 N N . PRO A 1 116 ? 18.989 12.915 -22.351 1.00 91.12 116 PRO A N 1
ATOM 914 C CA . PRO A 1 116 ? 19.232 14.241 -21.772 1.00 91.12 116 PRO A CA 1
ATOM 915 C C . PRO A 1 116 ? 17.955 15.042 -21.493 1.00 91.12 116 PRO A C 1
ATOM 917 O O . PRO A 1 116 ? 17.828 15.653 -20.430 1.00 91.12 116 PRO A O 1
ATOM 920 N N . GLU A 1 117 ? 16.979 14.975 -22.397 1.00 93.81 117 GLU A N 1
ATOM 921 C CA . GLU A 1 117 ? 15.711 15.694 -22.288 1.00 93.81 117 GLU A CA 1
ATOM 922 C C . GLU A 1 117 ? 14.850 15.252 -21.096 1.00 93.81 117 GLU A C 1
ATOM 924 O O . GLU A 1 117 ? 14.057 16.053 -20.606 1.00 93.81 117 GLU A O 1
ATOM 929 N N . ASP A 1 118 ? 15.044 14.036 -20.566 1.00 91.38 118 ASP A N 1
ATOM 930 C CA . ASP A 1 118 ? 14.343 13.570 -19.358 1.00 91.38 118 ASP A CA 1
ATOM 931 C C . ASP A 1 118 ? 14.759 14.365 -18.113 1.00 91.38 118 ASP A C 1
ATOM 933 O O . ASP A 1 118 ? 14.016 14.440 -17.139 1.00 91.38 118 ASP A O 1
ATOM 937 N N . ASN A 1 119 ? 15.954 14.960 -18.154 1.00 90.50 119 ASN A N 1
ATOM 938 C CA . ASN A 1 119 ? 16.547 15.736 -17.069 1.00 90.50 119 ASN A CA 1
ATOM 939 C C . ASN A 1 119 ? 16.669 17.230 -17.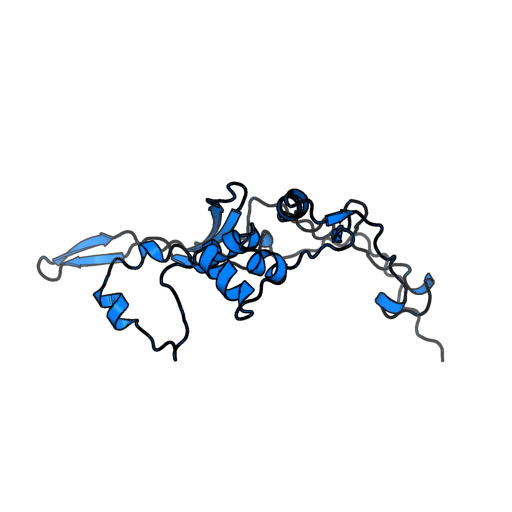432 1.00 90.50 119 ASN A C 1
ATOM 941 O O . ASN A 1 119 ? 17.357 17.983 -16.746 1.00 90.50 119 ASN A O 1
ATOM 945 N N . GLY A 1 120 ? 16.018 17.672 -18.516 1.00 90.56 120 GLY A N 1
ATOM 946 C CA . GLY A 1 120 ? 16.038 19.068 -18.967 1.00 90.56 120 GLY A CA 1
ATOM 947 C C . GLY A 1 120 ? 17.323 19.503 -19.683 1.00 90.56 120 GLY A C 1
ATOM 948 O O . GLY A 1 120 ? 17.555 20.702 -19.845 1.00 90.56 120 GLY A O 1
ATOM 949 N N . TYR A 1 121 ? 18.155 18.558 -20.126 1.00 91.25 121 TYR A N 1
ATOM 950 C CA . TYR A 1 121 ? 19.385 18.825 -20.873 1.00 91.25 121 TYR A CA 1
ATOM 951 C C . TYR A 1 121 ? 19.208 18.594 -22.374 1.00 91.25 121 TYR A C 1
ATOM 953 O O . TYR A 1 121 ? 18.283 17.918 -22.817 1.00 91.25 121 TYR A O 1
ATOM 961 N N . ARG A 1 122 ? 20.110 19.174 -23.172 1.00 89.19 122 ARG A N 1
ATOM 962 C CA . ARG A 1 122 ? 20.121 19.021 -24.635 1.00 89.19 122 ARG A CA 1
ATOM 963 C C . ARG A 1 122 ? 21.129 17.982 -25.106 1.00 89.19 122 ARG A C 1
ATOM 965 O O . ARG A 1 122 ? 20.916 17.386 -26.155 1.00 89.19 122 ARG A O 1
ATOM 972 N N . THR A 1 123 ? 22.222 17.787 -24.370 1.00 88.19 123 THR A N 1
ATOM 973 C CA . THR A 1 123 ? 23.296 16.861 -24.752 1.00 88.19 123 THR A CA 1
ATOM 974 C C . THR A 1 123 ? 23.726 15.979 -23.582 1.00 88.19 123 THR A C 1
ATOM 976 O O . THR A 1 123 ? 23.471 16.297 -22.418 1.00 88.19 123 THR A O 1
ATOM 979 N N . ALA A 1 124 ? 24.358 14.843 -23.887 1.00 84.69 124 ALA A N 1
ATOM 980 C CA . ALA A 1 124 ? 24.757 13.854 -22.887 1.00 84.69 124 ALA A CA 1
ATOM 981 C C . ALA A 1 124 ? 25.882 14.358 -21.972 1.00 84.69 124 ALA A C 1
ATOM 983 O O . ALA A 1 124 ? 25.917 14.013 -20.794 1.00 84.69 124 ALA A O 1
ATOM 984 N N . GLU A 1 125 ? 26.754 15.232 -22.475 1.00 84.38 125 GLU A N 1
ATOM 985 C CA . GLU A 1 125 ? 27.859 15.820 -21.712 1.00 84.38 125 GLU A CA 1
ATOM 986 C C . GLU A 1 125 ? 27.344 16.658 -20.534 1.00 84.38 125 GLU A C 1
ATOM 988 O O . GLU A 1 125 ? 27.974 16.710 -19.480 1.00 84.38 125 GLU A O 1
ATOM 993 N N . GLN A 1 126 ? 26.164 17.272 -20.680 1.00 80.94 126 GLN A N 1
ATOM 994 C CA . GLN A 1 126 ? 25.529 18.064 -19.625 1.00 80.94 126 GLN A CA 1
ATOM 995 C C . GLN A 1 126 ? 24.971 17.208 -18.479 1.00 80.94 126 GLN A C 1
ATOM 997 O O . GLN A 1 126 ? 24.676 17.748 -17.414 1.00 80.94 126 GLN A O 1
ATOM 1002 N N . MET A 1 127 ? 24.830 15.893 -18.685 1.00 78.12 127 MET A N 1
ATOM 1003 C CA . MET A 1 127 ? 24.430 14.952 -17.635 1.00 78.12 127 MET A CA 1
ATOM 1004 C C . MET A 1 127 ? 25.600 14.553 -16.723 1.00 78.12 127 MET A C 1
ATOM 1006 O O . MET A 1 127 ? 25.383 13.915 -15.693 1.00 78.12 127 MET A O 1
ATOM 1010 N N . GLY A 1 128 ? 26.838 14.919 -17.077 1.00 78.25 128 GLY A N 1
ATOM 1011 C CA . GLY A 1 128 ? 28.021 14.620 -16.276 1.00 78.25 128 GLY A CA 1
ATOM 1012 C C . GLY A 1 128 ? 27.919 15.201 -14.862 1.00 78.25 128 GLY A C 1
ATOM 1013 O O . GLY A 1 128 ? 27.753 16.406 -14.686 1.00 78.25 128 GLY A O 1
ATOM 1014 N N . GLY A 1 129 ? 28.038 14.339 -13.848 1.00 76.75 129 GLY A N 1
ATOM 1015 C CA . GLY A 1 129 ? 28.019 14.728 -12.432 1.00 76.75 129 GLY A CA 1
ATOM 1016 C C . GLY A 1 129 ? 26.648 14.682 -11.746 1.00 76.75 129 GLY A C 1
ATOM 1017 O O . GLY A 1 129 ? 26.561 15.063 -10.580 1.00 76.75 129 GLY A O 1
ATOM 1018 N N . LEU A 1 130 ? 25.593 14.213 -12.422 1.00 81.12 130 LEU A N 1
ATOM 1019 C CA . LEU A 1 130 ? 24.319 13.901 -11.769 1.00 81.12 130 LEU A CA 1
ATOM 1020 C C . LEU A 1 130 ? 24.435 12.597 -10.969 1.00 81.12 130 LEU A C 1
ATOM 1022 O O . LEU A 1 130 ? 24.910 11.582 -11.476 1.00 81.12 130 LEU A O 1
ATOM 1026 N N . GLU A 1 131 ? 23.976 12.614 -9.718 1.00 85.12 131 GLU A N 1
ATOM 1027 C CA . GLU A 1 131 ? 23.783 11.382 -8.955 1.00 85.12 131 GLU A CA 1
ATOM 1028 C C . GLU A 1 131 ? 22.577 10.639 -9.540 1.00 85.12 131 GLU A C 1
ATOM 1030 O O . GLU A 1 131 ? 21.457 11.154 -9.564 1.00 85.12 131 GLU A O 1
ATOM 1035 N N . HIS A 1 132 ? 2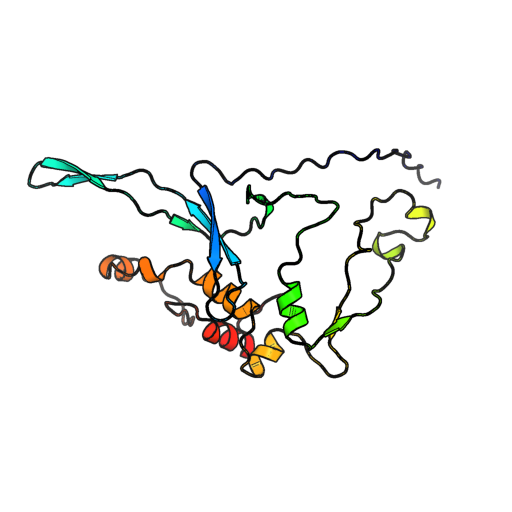2.815 9.431 -10.046 1.00 86.00 132 HIS A N 1
ATOM 1036 C CA . HIS A 1 132 ? 21.771 8.566 -10.573 1.00 86.00 132 HIS A CA 1
ATOM 1037 C C . HIS A 1 132 ? 21.416 7.506 -9.539 1.00 86.00 132 HIS A C 1
ATOM 1039 O O . HIS A 1 132 ? 22.294 6.901 -8.928 1.00 86.00 132 HIS A O 1
ATOM 1045 N N . PHE A 1 133 ? 20.120 7.252 -9.382 1.00 90.12 133 PHE A N 1
ATOM 1046 C CA . PHE A 1 133 ? 19.667 6.099 -8.619 1.00 90.12 133 PHE A CA 1
ATOM 1047 C C . PHE A 1 133 ? 20.102 4.818 -9.340 1.00 90.12 133 PHE A C 1
ATOM 1049 O O . PHE A 1 133 ? 19.795 4.648 -10.526 1.00 90.12 133 PHE A O 1
ATOM 1056 N N . ASP A 1 134 ? 20.801 3.925 -8.641 1.00 89.19 134 ASP A N 1
ATOM 1057 C CA . ASP A 1 134 ? 21.262 2.675 -9.232 1.00 89.19 134 ASP A CA 1
ATOM 1058 C C . ASP A 1 134 ? 20.077 1.732 -9.486 1.00 89.19 134 ASP A C 1
ATOM 1060 O O . ASP A 1 134 ? 19.352 1.307 -8.585 1.00 89.19 134 ASP A O 1
ATOM 1064 N N . ARG A 1 135 ? 19.863 1.414 -10.763 1.00 88.75 135 ARG A N 1
ATOM 1065 C CA . ARG A 1 135 ? 18.798 0.518 -11.228 1.00 88.75 135 ARG A CA 1
ATOM 1066 C C . ARG A 1 135 ? 19.339 -0.804 -11.759 1.00 88.75 135 ARG A C 1
ATOM 1068 O O . ARG A 1 135 ? 18.537 -1.609 -12.224 1.00 88.75 135 ARG A O 1
ATOM 1075 N N . SER A 1 136 ? 20.650 -1.035 -11.708 1.00 85.56 136 SER A N 1
ATOM 1076 C CA . SER A 1 136 ? 21.310 -2.197 -12.315 1.00 85.56 136 SER A CA 1
ATOM 1077 C C . SER A 1 136 ? 20.737 -3.534 -11.823 1.00 85.56 136 SER A C 1
ATOM 1079 O O . SER A 1 136 ? 20.537 -4.449 -12.617 1.00 85.56 136 SER A O 1
ATOM 1081 N N . GLY A 1 137 ? 20.370 -3.624 -10.541 1.00 84.50 137 GLY A N 1
ATOM 1082 C CA . GLY A 1 137 ? 19.737 -4.807 -9.947 1.00 84.50 137 GLY A CA 1
ATOM 1083 C C . GLY A 1 137 ? 18.224 -4.941 -10.179 1.00 84.50 137 GLY A C 1
ATOM 1084 O O . GLY A 1 137 ? 17.618 -5.903 -9.709 1.00 84.50 137 GLY A O 1
ATOM 1085 N N . ARG A 1 138 ? 17.573 -3.992 -10.868 1.00 90.88 138 ARG A N 1
ATOM 1086 C CA . ARG A 1 138 ? 16.105 -3.927 -10.973 1.00 90.88 138 ARG A CA 1
ATOM 1087 C C . ARG A 1 138 ? 15.625 -4.299 -12.374 1.00 90.88 138 ARG A C 1
ATOM 1089 O O . ARG A 1 138 ? 15.754 -3.523 -13.318 1.00 90.88 138 ARG A O 1
ATOM 1096 N N . LYS A 1 139 ? 14.977 -5.462 -12.489 1.00 94.88 139 LYS A N 1
ATOM 1097 C CA . LYS A 1 139 ? 14.266 -5.864 -13.712 1.00 94.88 139 LYS A CA 1
ATOM 1098 C C . LYS A 1 139 ? 13.042 -4.978 -13.942 1.00 94.88 139 LYS A C 1
ATOM 1100 O O . LYS A 1 139 ? 12.334 -4.620 -13.001 1.00 94.88 139 LYS A O 1
ATOM 1105 N N . ILE A 1 140 ? 12.794 -4.651 -15.205 1.00 96.19 140 ILE A N 1
ATOM 1106 C CA . ILE A 1 140 ? 11.646 -3.855 -15.638 1.00 96.19 140 ILE A CA 1
ATOM 1107 C C . ILE A 1 140 ? 10.676 -4.799 -16.344 1.00 96.19 140 ILE A C 1
ATOM 1109 O O . ILE A 1 140 ? 11.096 -5.671 -17.103 1.00 96.19 140 ILE A O 1
ATOM 1113 N N . TYR A 1 141 ? 9.385 -4.638 -16.065 1.00 97.31 141 TYR A N 1
ATOM 1114 C CA . TYR A 1 141 ? 8.341 -5.545 -16.524 1.00 97.31 141 TYR A CA 1
ATOM 1115 C C . TYR A 1 141 ? 7.308 -4.820 -17.375 1.00 97.31 141 TYR A C 1
ATOM 1117 O O . TYR A 1 141 ? 7.003 -3.649 -17.145 1.00 97.31 141 TYR A O 1
ATOM 1125 N N . ARG A 1 142 ? 6.746 -5.546 -18.336 1.00 97.56 142 ARG A N 1
ATOM 1126 C CA . ARG A 1 142 ? 5.577 -5.143 -19.123 1.00 97.56 142 ARG A CA 1
ATOM 1127 C C . ARG A 1 142 ? 4.580 -6.296 -19.179 1.00 97.56 142 ARG A C 1
ATOM 1129 O O . ARG A 1 142 ? 4.949 -7.436 -18.910 1.00 97.56 142 ARG A O 1
ATOM 1136 N N . ALA A 1 143 ? 3.331 -6.009 -19.535 1.00 98.25 143 ALA A N 1
ATOM 1137 C CA . ALA A 1 143 ? 2.359 -7.062 -19.824 1.00 98.25 143 ALA A CA 1
ATOM 1138 C C . ALA A 1 143 ? 2.860 -7.947 -20.975 1.00 98.25 143 ALA A C 1
ATOM 1140 O O . ALA A 1 143 ? 3.439 -7.432 -21.937 1.00 98.25 143 ALA A O 1
ATOM 1141 N N . LYS A 1 144 ? 2.607 -9.257 -20.896 1.00 98.12 144 LYS A N 1
ATOM 1142 C CA . LYS A 1 144 ? 2.813 -10.164 -22.033 1.00 98.12 144 LYS A CA 1
ATOM 1143 C C . LYS A 1 144 ? 1.994 -9.695 -23.250 1.00 98.12 144 LYS A C 1
ATOM 1145 O O . LYS A 1 144 ? 0.946 -9.065 -23.068 1.00 98.12 144 LYS A O 1
ATOM 1150 N N . PRO A 1 145 ? 2.422 -9.995 -24.490 1.00 97.38 145 PRO A N 1
ATOM 1151 C CA . PRO A 1 145 ? 1.676 -9.624 -25.691 1.00 97.38 145 PRO A CA 1
ATOM 1152 C C . PRO A 1 145 ? 0.207 -10.067 -25.629 1.00 97.38 145 PRO A C 1
ATOM 1154 O O . PRO A 1 145 ? -0.088 -11.220 -25.327 1.00 97.38 145 PRO A O 1
ATOM 1157 N N . GLY A 1 146 ? -0.721 -9.141 -25.891 1.00 95.31 146 GLY A N 1
ATOM 1158 C CA . GLY A 1 146 ? -2.168 -9.392 -25.800 1.00 95.31 146 GLY A CA 1
ATOM 1159 C C . GLY A 1 146 ? -2.735 -9.462 -24.372 1.00 95.31 146 GLY A C 1
ATOM 1160 O O . GLY A 1 146 ? -3.944 -9.622 -24.209 1.00 95.31 146 GLY A O 1
ATOM 1161 N N . GLY A 1 147 ? -1.895 -9.322 -23.344 1.00 94.88 147 GLY A N 1
ATOM 1162 C CA . GLY A 1 147 ? -2.286 -9.298 -21.937 1.00 94.88 147 GLY A CA 1
ATOM 1163 C C . GLY A 1 147 ? -2.685 -7.908 -21.433 1.00 94.88 147 GLY A C 1
ATOM 1164 O O . GLY A 1 147 ? -2.396 -6.879 -22.045 1.00 94.88 147 GLY A O 1
ATOM 1165 N N . ASN A 1 148 ? -3.336 -7.869 -20.270 1.00 97.38 148 ASN A N 1
ATOM 1166 C CA . ASN A 1 148 ? -3.641 -6.640 -19.543 1.00 97.38 148 ASN A CA 1
ATOM 1167 C C . ASN A 1 148 ? -3.430 -6.895 -18.052 1.00 97.38 148 ASN A C 1
ATOM 1169 O O . ASN A 1 148 ? -3.984 -7.836 -17.499 1.00 97.38 148 ASN A O 1
ATOM 1173 N N . VAL A 1 149 ? -2.631 -6.042 -17.419 1.00 97.94 149 VAL A N 1
ATOM 1174 C CA . VAL A 1 149 ? -2.189 -6.214 -16.029 1.00 97.94 149 VAL A CA 1
ATOM 1175 C C . VAL A 1 149 ? -2.854 -5.235 -15.062 1.00 97.94 149 VAL A C 1
ATOM 1177 O O . VAL A 1 149 ? -2.456 -5.143 -13.906 1.00 97.94 149 VAL A O 1
ATOM 1180 N N . SER A 1 150 ? -3.850 -4.472 -15.522 1.00 98.38 150 SER A N 1
ATOM 1181 C CA . SER A 1 150 ? -4.535 -3.495 -14.674 1.00 98.38 150 SER A CA 1
ATOM 1182 C C . SER A 1 150 ? -5.432 -4.170 -13.637 1.00 98.38 150 SER A C 1
ATOM 1184 O O . SER A 1 150 ? -6.084 -5.180 -13.898 1.00 98.38 150 SER A O 1
ATOM 1186 N N . GLN A 1 151 ? -5.561 -3.541 -12.472 1.00 98.62 151 GLN A N 1
ATOM 1187 C CA . GLN A 1 151 ? -6.452 -4.018 -11.411 1.00 98.62 151 GLN A CA 1
ATOM 1188 C C . GLN A 1 151 ? -7.920 -4.070 -11.869 1.00 98.62 151 GLN A C 1
ATOM 1190 O O . GLN A 1 151 ? -8.642 -4.998 -11.518 1.00 98.62 151 GLN A O 1
ATOM 1195 N N . MET A 1 152 ? -8.346 -3.146 -12.741 1.00 98.56 152 MET A N 1
ATOM 1196 C CA . MET A 1 152 ? -9.678 -3.187 -13.360 1.00 98.56 152 MET A CA 1
ATOM 1197 C C . MET A 1 152 ? -9.874 -4.406 -14.270 1.00 98.56 152 MET A C 1
ATOM 1199 O O . MET A 1 152 ? -10.968 -4.971 -14.299 1.00 98.56 152 MET A O 1
ATOM 1203 N N . HIS A 1 153 ? -8.838 -4.830 -15.002 1.00 98.31 153 HIS A N 1
ATOM 1204 C CA . HIS A 1 153 ? -8.898 -6.039 -15.8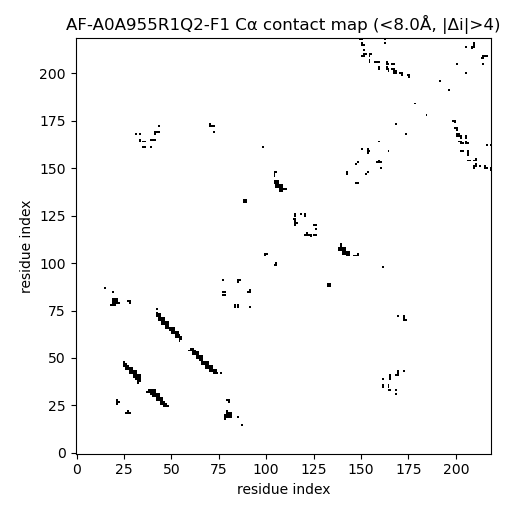22 1.00 98.31 153 HIS A CA 1
ATOM 1205 C C . HIS A 1 153 ? -9.129 -7.287 -14.967 1.00 98.31 153 HIS A C 1
ATOM 1207 O O . HIS A 1 153 ? -10.053 -8.051 -15.248 1.00 98.31 153 HIS A O 1
ATOM 1213 N N . TYR A 1 154 ? -8.343 -7.461 -13.901 1.00 98.50 154 TYR A N 1
ATOM 1214 C CA . TYR A 1 154 ? -8.522 -8.573 -12.965 1.00 98.50 154 TYR A CA 1
ATOM 1215 C C . TYR A 1 154 ? -9.894 -8.525 -12.286 1.00 98.50 154 TYR A C 1
ATOM 1217 O O . TYR A 1 154 ? -10.606 -9.528 -12.264 1.00 98.50 154 TYR A O 1
ATOM 1225 N N . ALA A 1 155 ? -10.319 -7.340 -11.843 1.00 98.62 155 ALA A N 1
ATOM 1226 C CA . ALA A 1 155 ? -11.606 -7.146 -11.192 1.00 98.62 155 ALA A CA 1
ATOM 1227 C C . ALA A 1 155 ? -12.791 -7.560 -12.078 1.00 98.62 155 ALA A C 1
ATOM 1229 O O . ALA A 1 155 ? -13.672 -8.291 -11.633 1.00 98.62 155 ALA A O 1
ATOM 1230 N N . LYS A 1 156 ? -12.793 -7.149 -13.355 1.00 98.44 156 LYS A N 1
ATOM 1231 C CA . LYS A 1 156 ? -13.837 -7.522 -14.328 1.00 98.44 156 LYS A CA 1
ATOM 1232 C C . LYS A 1 156 ? -13.830 -9.009 -14.690 1.00 98.44 156 LYS A C 1
ATOM 1234 O O . LYS A 1 156 ? -14.856 -9.524 -15.118 1.00 98.44 156 LYS A O 1
ATOM 1239 N N . LYS A 1 157 ? -12.702 -9.700 -14.506 1.00 98.12 157 LYS A N 1
ATOM 1240 C CA . LYS A 1 157 ? -12.596 -11.164 -14.619 1.00 98.12 157 LYS A CA 1
ATOM 1241 C C . LYS A 1 157 ? -13.023 -11.906 -13.346 1.00 98.12 157 LYS A C 1
ATOM 1243 O O . LYS A 1 157 ? -12.952 -13.129 -13.320 1.00 98.12 157 LYS A O 1
ATOM 1248 N N . GLY A 1 158 ? -13.438 -11.196 -12.293 1.00 98.19 158 GLY A N 1
ATOM 1249 C CA . GLY A 1 158 ? -13.802 -11.801 -11.010 1.00 98.19 158 GLY A CA 1
ATOM 1250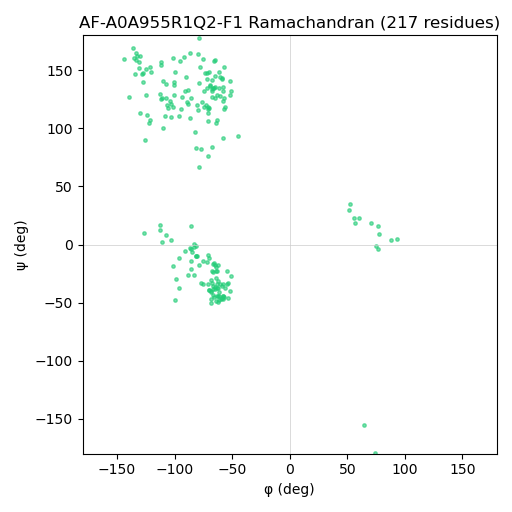 C C . GLY A 1 158 ? -12.604 -12.202 -10.142 1.00 98.19 158 GLY A C 1
ATOM 1251 O O . GLY A 1 158 ? -12.797 -12.826 -9.103 1.00 98.19 158 GLY A O 1
ATOM 1252 N N . ILE A 1 159 ? -11.380 -11.821 -10.522 1.00 98.06 159 ILE A N 1
ATOM 1253 C CA . ILE A 1 159 ? -10.146 -12.187 -9.819 1.00 98.06 159 ILE A CA 1
ATOM 1254 C C . ILE A 1 159 ? -9.888 -11.195 -8.683 1.00 98.06 159 ILE A C 1
ATOM 1256 O O . ILE A 1 159 ? -9.818 -9.987 -8.915 1.00 98.06 159 ILE A O 1
ATOM 1260 N N . ILE A 1 160 ? -9.702 -11.716 -7.470 1.00 98.31 160 ILE A N 1
ATOM 1261 C CA . ILE A 1 160 ? -9.214 -10.956 -6.315 1.00 98.31 160 ILE A CA 1
ATOM 1262 C C . ILE A 1 160 ? -7.689 -11.017 -6.325 1.00 98.31 160 ILE A C 1
ATOM 1264 O O . ILE A 1 160 ? -7.103 -12.097 -6.303 1.00 98.31 160 ILE A O 1
ATOM 1268 N N . THR A 1 161 ? -7.044 -9.858 -6.386 1.00 98.31 161 THR A N 1
ATOM 1269 C CA . THR A 1 161 ? -5.583 -9.753 -6.369 1.00 98.31 161 THR A CA 1
ATOM 1270 C C . THR A 1 161 ? -5.037 -9.569 -4.948 1.00 98.31 161 THR A C 1
ATOM 1272 O O . THR A 1 161 ? -5.769 -9.088 -4.076 1.00 98.31 161 THR A O 1
ATOM 1275 N N . PRO A 1 162 ? -3.733 -9.831 -4.711 1.00 98.31 162 PRO A N 1
ATOM 1276 C CA . PRO A 1 162 ? -3.087 -9.477 -3.447 1.00 98.31 162 PRO A CA 1
ATOM 1277 C C . PRO A 1 162 ? -3.247 -8.000 -3.078 1.00 98.31 162 PRO A C 1
ATOM 1279 O O . PRO A 1 162 ? -3.420 -7.673 -1.909 1.00 98.31 162 PRO A O 1
ATOM 1282 N N . GLU A 1 163 ? -3.271 -7.092 -4.061 1.00 98.50 163 GLU A N 1
ATOM 1283 C CA . GLU A 1 163 ? -3.546 -5.676 -3.811 1.00 98.50 163 GLU A CA 1
ATOM 1284 C C . GLU A 1 163 ? -4.968 -5.421 -3.287 1.00 98.50 163 GLU A C 1
ATOM 1286 O O . GLU A 1 163 ? -5.148 -4.572 -2.414 1.00 98.50 163 GLU A O 1
ATOM 1291 N N . MET A 1 164 ? -5.974 -6.149 -3.784 1.00 98.50 164 MET A N 1
ATOM 1292 C CA . MET A 1 164 ? -7.357 -6.017 -3.310 1.00 98.50 164 MET A CA 1
ATOM 1293 C C . MET A 1 164 ? -7.512 -6.520 -1.873 1.00 98.50 164 MET A C 1
ATOM 1295 O O . MET A 1 164 ? -8.187 -5.866 -1.078 1.00 98.50 164 MET A O 1
ATOM 1299 N N . GLU A 1 165 ? -6.859 -7.630 -1.511 1.00 97.94 165 GLU A N 1
ATOM 1300 C CA . GLU A 1 165 ? -6.830 -8.085 -0.116 1.00 97.94 165 GLU A CA 1
ATOM 1301 C C . GLU A 1 165 ? -6.076 -7.103 0.787 1.00 97.94 165 GLU A C 1
ATOM 1303 O O . GLU A 1 165 ? -6.577 -6.733 1.850 1.00 97.94 165 GLU A O 1
ATOM 1308 N N . TYR A 1 166 ? -4.907 -6.632 0.347 1.00 97.94 166 TYR A N 1
ATOM 1309 C CA . TYR A 1 166 ? -4.112 -5.658 1.088 1.00 97.94 166 TYR A CA 1
ATOM 1310 C C . TYR A 1 166 ? -4.945 -4.421 1.448 1.00 97.94 166 TYR A C 1
ATOM 1312 O O . TYR A 1 166 ? -4.943 -3.980 2.596 1.00 97.94 166 TYR A O 1
ATOM 1320 N N . ILE A 1 167 ? -5.698 -3.883 0.483 1.00 97.50 167 ILE A N 1
ATOM 1321 C CA . ILE A 1 167 ? -6.586 -2.732 0.691 1.00 97.50 167 ILE A CA 1
ATOM 1322 C C . ILE A 1 167 ? -7.745 -3.083 1.619 1.00 97.50 167 ILE A C 1
ATOM 1324 O O . ILE A 1 167 ? -8.040 -2.304 2.518 1.00 97.50 167 ILE A O 1
ATOM 1328 N N . ALA A 1 168 ? -8.373 -4.247 1.455 1.00 96.62 168 ALA A N 1
ATOM 1329 C CA . ALA A 1 168 ? -9.486 -4.662 2.305 1.00 96.62 168 ALA A CA 1
ATOM 1330 C C . ALA A 1 168 ? -9.105 -4.704 3.795 1.00 96.62 168 ALA A C 1
ATOM 1332 O O . ALA A 1 168 ? -9.818 -4.163 4.646 1.00 96.62 168 ALA A O 1
ATOM 1333 N N . ILE A 1 169 ? -7.934 -5.266 4.104 1.00 95.06 169 ILE A N 1
ATOM 1334 C CA . ILE A 1 169 ? -7.375 -5.280 5.462 1.00 95.06 169 ILE A CA 1
ATOM 1335 C C . ILE A 1 169 ? -7.082 -3.848 5.925 1.00 95.06 169 ILE A C 1
ATOM 1337 O O . ILE A 1 169 ? -7.500 -3.443 7.014 1.00 95.06 169 ILE A O 1
ATOM 1341 N N . ARG A 1 170 ? -6.411 -3.053 5.079 1.00 95.44 170 ARG A N 1
ATOM 1342 C CA . ARG A 1 170 ? -5.980 -1.685 5.408 1.00 95.44 170 ARG A CA 1
ATOM 1343 C C . ARG A 1 170 ? -7.145 -0.738 5.683 1.00 95.44 170 ARG A C 1
ATOM 1345 O O . ARG A 1 170 ? -7.055 0.085 6.590 1.00 95.44 170 ARG A O 1
ATOM 1352 N N . GLU A 1 171 ? -8.236 -0.880 4.940 1.00 94.06 171 GLU A N 1
ATOM 1353 C CA . GLU A 1 171 ? -9.458 -0.102 5.124 1.00 94.06 171 GLU A CA 1
ATOM 1354 C C . GLU A 1 171 ? -10.278 -0.606 6.314 1.00 94.06 171 GLU A C 1
ATOM 1356 O O . GLU A 1 171 ? -10.884 0.194 7.021 1.00 94.06 171 GLU A O 1
ATOM 1361 N N . THR A 1 172 ? -10.280 -1.906 6.616 1.00 86.12 172 THR A N 1
ATOM 1362 C CA . THR A 1 172 ? -11.054 -2.426 7.755 1.00 86.12 172 THR A CA 1
ATOM 1363 C C . THR A 1 172 ? -10.506 -1.946 9.106 1.00 86.12 172 THR A C 1
ATOM 1365 O O . THR A 1 172 ? -11.302 -1.710 10.009 1.00 86.12 172 THR A O 1
ATOM 1368 N N . GLN A 1 173 ? -9.188 -1.742 9.266 1.00 80.19 173 GLN A N 1
ATOM 1369 C CA . GLN A 1 173 ? -8.553 -1.195 10.490 1.00 80.19 173 GLN A CA 1
ATOM 1370 C C . GLN A 1 173 ? -8.935 -1.904 11.809 1.00 80.19 173 GLN A C 1
ATOM 1372 O O . GLN A 1 173 ? -8.972 -1.272 12.861 1.00 80.19 173 GLN A O 1
ATOM 1377 N N . LYS A 1 174 ? -9.249 -3.208 11.787 1.00 69.88 174 LYS A N 1
ATOM 1378 C CA . LYS A 1 174 ? -9.851 -3.928 12.935 1.00 69.88 174 LYS A CA 1
ATOM 1379 C C . LYS A 1 174 ? -11.165 -3.325 13.468 1.00 69.88 174 LYS A C 1
ATOM 1381 O O . LYS A 1 174 ? -11.559 -3.630 14.592 1.00 69.88 174 LYS A O 1
ATOM 1386 N N . ARG A 1 175 ? -11.912 -2.557 12.662 1.00 66.75 175 ARG A N 1
ATOM 1387 C CA . ARG A 1 175 ? -13.208 -1.966 13.055 1.00 66.75 175 ARG A CA 1
ATOM 1388 C C . ARG A 1 175 ? -14.197 -2.969 13.649 1.00 66.75 175 ARG A C 1
ATOM 1390 O O . ARG A 1 175 ? -14.989 -2.591 14.498 1.00 66.75 175 ARG A O 1
ATOM 1397 N N . ARG A 1 176 ? -14.099 -4.253 13.284 1.00 62.84 176 ARG A N 1
ATOM 1398 C CA . ARG A 1 176 ? -14.945 -5.328 13.821 1.00 62.84 176 ARG A CA 1
ATOM 1399 C C . ARG A 1 176 ? -14.959 -5.408 15.357 1.00 62.84 176 ARG A C 1
ATOM 1401 O O . ARG A 1 176 ? -16.000 -5.741 15.900 1.00 62.84 176 ARG A O 1
ATOM 1408 N N . ALA A 1 177 ? -13.854 -5.082 16.033 1.00 60.62 177 ALA A N 1
ATOM 1409 C CA . ALA A 1 177 ? -13.768 -5.105 17.499 1.00 60.62 177 ALA A CA 1
ATOM 1410 C C . ALA A 1 177 ? -14.346 -3.843 18.176 1.00 60.62 177 ALA A C 1
ATOM 1412 O O . ALA A 1 177 ? -14.483 -3.805 19.389 1.00 60.62 177 ALA A O 1
ATOM 1413 N N . LEU A 1 178 ? -14.670 -2.793 17.410 1.00 60.66 178 LEU A N 1
ATOM 1414 C CA . LEU A 1 178 ? -15.169 -1.518 17.943 1.00 60.66 178 LEU A CA 1
ATOM 1415 C C . LEU A 1 178 ? -16.702 -1.407 17.920 1.00 60.66 178 LEU A C 1
ATOM 1417 O O . LEU A 1 178 ? -17.239 -0.484 18.528 1.00 60.66 178 LEU A O 1
ATOM 1421 N N . PHE A 1 179 ? -17.393 -2.326 17.235 1.00 61.44 179 PHE A N 1
ATOM 1422 C CA . PHE A 1 179 ? -18.854 -2.335 17.060 1.00 61.44 179 PHE A CA 1
ATOM 1423 C C . PHE A 1 179 ? -19.616 -3.027 18.204 1.00 61.44 179 PHE A C 1
ATOM 1425 O O . PHE A 1 179 ? -20.783 -3.380 18.050 1.00 61.44 179 PHE A O 1
ATOM 1432 N N . GLU A 1 180 ? -18.978 -3.253 19.351 1.00 66.50 180 GLU A N 1
ATOM 1433 C CA . GLU A 1 180 ? -19.601 -3.970 20.473 1.00 66.50 180 GLU A CA 1
ATOM 1434 C C . GLU A 1 180 ? -20.629 -3.114 21.243 1.00 66.50 180 GLU A C 1
ATOM 1436 O O . GLU A 1 180 ? -21.453 -3.657 21.976 1.00 66.50 180 GLU A O 1
ATOM 1441 N N . ASP A 1 181 ? -20.646 -1.791 21.028 1.00 77.06 181 ASP A N 1
ATOM 1442 C CA . ASP A 1 181 ? -21.573 -0.852 21.673 1.00 77.06 181 ASP A CA 1
ATOM 1443 C C . ASP A 1 181 ? -22.607 -0.280 20.686 1.00 77.06 181 ASP A C 1
ATOM 1445 O O . ASP A 1 181 ? -22.354 0.676 19.947 1.00 77.06 181 ASP A O 1
ATOM 1449 N N . ALA A 1 182 ? -23.815 -0.845 20.711 1.00 81.94 182 ALA A N 1
ATOM 1450 C CA . ALA A 1 182 ? -24.916 -0.431 19.844 1.00 81.94 182 ALA A CA 1
ATOM 1451 C C . ALA A 1 182 ? -25.410 1.012 20.092 1.00 81.94 182 ALA A C 1
ATOM 1453 O O . ALA A 1 182 ? -25.905 1.645 19.156 1.00 81.94 182 ALA A O 1
ATOM 1454 N N . GLU A 1 183 ? -25.296 1.545 21.318 1.00 86.06 183 GLU A N 1
ATOM 1455 C CA . GLU A 1 183 ? -25.699 2.931 21.620 1.00 86.06 183 GLU A CA 1
ATOM 1456 C C . GLU A 1 183 ? -24.751 3.905 20.934 1.00 86.06 183 GLU A C 1
ATOM 1458 O O . GLU A 1 183 ? -25.184 4.796 20.194 1.00 86.06 183 GLU A O 1
ATOM 1463 N N . ARG A 1 184 ? -23.449 3.684 21.127 1.00 82.56 184 ARG A N 1
ATOM 1464 C CA . ARG A 1 184 ? -22.401 4.504 20.528 1.00 82.56 184 ARG A CA 1
ATOM 1465 C C . ARG A 1 184 ? -22.528 4.538 19.010 1.00 82.56 184 ARG A C 1
ATOM 1467 O O . ARG A 1 184 ? -22.457 5.618 18.425 1.00 82.56 184 ARG A O 1
ATOM 1474 N N . GLU A 1 185 ? -22.756 3.392 18.378 1.00 82.69 185 GLU A N 1
ATOM 1475 C CA . GLU A 1 185 ? -22.897 3.309 16.923 1.00 82.69 185 GLU A CA 1
ATOM 1476 C C . GLU A 1 185 ? -24.152 4.019 16.411 1.00 82.69 185 GLU A C 1
ATOM 1478 O O . GLU A 1 185 ? -24.097 4.720 15.399 1.00 82.69 185 GLU A O 1
ATOM 1483 N N . ALA A 1 186 ? -25.273 3.931 17.136 1.00 85.19 186 ALA A N 1
ATOM 1484 C CA . ALA A 1 186 ? -26.469 4.699 16.800 1.00 85.19 186 ALA A CA 1
ATOM 1485 C C . ALA A 1 186 ? -26.206 6.213 16.867 1.00 85.19 186 ALA A C 1
ATOM 1487 O O . ALA A 1 186 ? -26.639 6.954 15.982 1.00 85.19 186 ALA A O 1
ATOM 1488 N N . ARG A 1 187 ? -25.454 6.668 17.876 1.00 87.00 187 ARG A N 1
ATOM 1489 C CA . ARG A 1 187 ? -25.097 8.080 18.069 1.00 87.00 187 ARG A CA 1
ATOM 1490 C C . ARG A 1 187 ? -24.090 8.600 17.042 1.00 87.00 187 ARG A C 1
ATOM 1492 O O . ARG A 1 187 ? -24.154 9.770 16.670 1.00 87.00 187 ARG A O 1
ATOM 1499 N N . LEU A 1 188 ? -23.160 7.761 16.590 1.00 84.69 188 LEU A N 1
ATOM 1500 C CA . LEU A 1 188 ? -22.134 8.120 15.602 1.00 84.69 188 LEU A CA 1
ATOM 1501 C C . LEU A 1 188 ? -22.598 7.940 14.148 1.00 84.69 188 LEU A C 1
ATOM 1503 O O . LEU A 1 188 ? -21.859 8.285 13.222 1.00 84.69 188 LEU A O 1
ATOM 1507 N N . LYS A 1 189 ? -23.816 7.431 13.928 1.00 85.38 189 LYS A N 1
ATOM 1508 C CA . LYS A 1 189 ? -24.356 7.177 12.593 1.00 85.38 189 LYS A CA 1
ATOM 1509 C C . LYS A 1 189 ? -24.517 8.477 11.798 1.00 85.38 189 LYS A C 1
ATOM 1511 O O . LYS A 1 189 ? -25.444 9.256 12.007 1.00 85.38 189 LYS A O 1
ATOM 1516 N N . GLY A 1 190 ? -23.613 8.691 10.846 1.00 88.19 190 GLY A N 1
ATOM 1517 C CA . GLY A 1 190 ? -23.692 9.781 9.874 1.00 88.19 190 GLY A CA 1
ATOM 1518 C C . GLY A 1 190 ? -24.672 9.507 8.724 1.00 88.19 190 GLY A C 1
ATOM 1519 O O . GLY A 1 190 ? -25.248 8.426 8.605 1.00 88.19 190 GLY A O 1
ATOM 1520 N N . ASN A 1 191 ? -24.825 10.489 7.829 1.00 91.69 191 ASN A N 1
ATOM 1521 C CA . ASN A 1 191 ? -25.555 10.341 6.567 1.00 91.69 191 ASN A CA 1
ATOM 1522 C C . ASN A 1 191 ? -24.561 10.157 5.409 1.00 91.69 191 ASN A C 1
ATOM 1524 O O . ASN A 1 191 ? -23.760 11.046 5.134 1.00 91.69 191 ASN A O 1
ATOM 1528 N N . SER A 1 192 ? -24.622 9.014 4.723 1.00 91.25 192 SER A N 1
ATOM 1529 C CA . SER A 1 192 ? -23.718 8.684 3.614 1.00 91.25 192 SER A CA 1
ATOM 1530 C C . SER A 1 192 ? -24.145 9.270 2.260 1.00 91.25 192 SER A C 1
ATOM 1532 O O . SER A 1 192 ? -23.454 9.053 1.267 1.00 91.25 192 SER A O 1
ATOM 1534 N N . PHE A 1 193 ? -25.289 9.963 2.189 1.00 94.06 193 PHE A N 1
ATOM 1535 C CA . PHE A 1 193 ? -25.881 10.492 0.951 1.00 94.06 193 PHE A CA 1
ATOM 1536 C C . PHE A 1 193 ? -26.036 9.435 -0.159 1.00 94.06 193 PHE A C 1
ATOM 1538 O O . PHE A 1 193 ? -25.883 9.723 -1.343 1.00 94.06 193 PHE A O 1
ATOM 1545 N N . GLY A 1 194 ? -26.338 8.192 0.231 1.00 92.44 194 GLY A N 1
ATOM 1546 C CA . GLY A 1 194 ? -26.518 7.068 -0.692 1.00 92.44 194 GLY A CA 1
ATOM 1547 C C . GLY A 1 194 ? -25.233 6.311 -1.039 1.00 92.44 194 GLY A C 1
ATOM 1548 O O . GLY A 1 194 ? -25.286 5.380 -1.841 1.00 92.44 194 GLY A O 1
ATOM 1549 N N . ALA A 1 195 ? -24.086 6.652 -0.437 1.00 91.19 195 ALA A N 1
ATOM 1550 C CA . ALA A 1 195 ? -22.867 5.872 -0.620 1.00 91.19 195 ALA A CA 1
ATOM 1551 C C . ALA A 1 195 ? -23.013 4.462 -0.022 1.00 91.19 195 ALA A C 1
ATOM 1553 O O . ALA A 1 195 ? -23.482 4.283 1.106 1.00 91.19 195 ALA A O 1
ATOM 1554 N N . SER A 1 196 ? -22.574 3.461 -0.786 1.00 90.75 196 SER A N 1
ATOM 1555 C CA . SER A 1 196 ? -22.534 2.054 -0.374 1.00 90.75 196 SER A CA 1
ATOM 1556 C C . SER A 1 196 ? -21.283 1.784 0.467 1.00 90.75 196 SER A C 1
ATOM 1558 O O . SER A 1 196 ? -20.263 1.354 -0.064 1.00 90.75 196 SER A O 1
ATOM 1560 N N . LEU A 1 197 ? -21.347 2.080 1.765 1.00 87.12 197 LEU A N 1
ATOM 1561 C CA . LEU A 1 197 ? -20.263 1.817 2.715 1.00 87.12 197 LEU A CA 1
ATOM 1562 C C . LEU A 1 197 ? -20.613 0.581 3.554 1.00 87.12 197 LEU A C 1
ATOM 1564 O O . LEU A 1 197 ? -21.542 0.660 4.360 1.00 87.12 197 LEU A O 1
ATOM 1568 N N . PRO A 1 198 ? -19.930 -0.561 3.368 1.00 88.44 198 PRO A N 1
ATOM 1569 C CA . PRO A 1 198 ? -20.152 -1.729 4.207 1.00 88.44 198 PRO A CA 1
ATOM 1570 C C . PRO A 1 198 ? -19.497 -1.536 5.582 1.00 88.44 198 PRO A C 1
ATOM 1572 O O . PRO A 1 198 ? -18.560 -0.752 5.738 1.00 88.44 198 PRO A O 1
ATOM 1575 N N . GLU A 1 199 ? -19.955 -2.298 6.574 1.00 83.06 199 GLU A N 1
ATOM 1576 C CA . GLU A 1 199 ? -19.353 -2.321 7.917 1.00 83.06 199 GLU A CA 1
ATOM 1577 C C . GLU A 1 199 ? -17.933 -2.907 7.901 1.00 83.06 199 GLU A C 1
ATOM 1579 O O . GLU A 1 199 ? -17.044 -2.448 8.620 1.00 83.06 199 GLU A O 1
ATOM 1584 N N . VAL A 1 200 ? -17.713 -3.911 7.045 1.00 86.69 200 VAL A N 1
ATOM 1585 C CA . VAL A 1 200 ? -16.421 -4.569 6.832 1.00 86.69 200 VAL A CA 1
ATOM 1586 C C . VAL A 1 200 ? -16.068 -4.507 5.354 1.00 86.69 200 VAL A C 1
ATOM 1588 O O . VAL A 1 200 ? -16.859 -4.897 4.493 1.00 86.69 200 VAL A O 1
ATOM 1591 N N . ILE A 1 201 ? -14.856 -4.043 5.058 1.00 93.19 201 ILE A N 1
ATOM 1592 C CA . ILE A 1 201 ? -14.340 -3.968 3.694 1.00 93.19 201 ILE A CA 1
ATOM 1593 C C . ILE A 1 201 ? -13.703 -5.318 3.373 1.00 93.19 201 ILE A C 1
ATOM 1595 O O . ILE A 1 201 ? -12.662 -5.670 3.921 1.00 93.19 201 ILE A O 1
ATOM 1599 N N . THR A 1 202 ? -14.341 -6.095 2.501 1.00 95.62 202 THR A N 1
ATOM 1600 C CA . THR A 1 202 ? -13.832 -7.402 2.061 1.00 95.62 202 THR A CA 1
ATOM 1601 C C . THR A 1 202 ? -13.047 -7.279 0.752 1.00 95.62 202 THR A C 1
ATOM 1603 O O . THR A 1 202 ? -13.288 -6.344 -0.018 1.00 95.62 202 THR A O 1
ATOM 1606 N N . PRO A 1 203 ? -12.146 -8.229 0.433 1.00 97.56 203 PRO A N 1
ATOM 1607 C CA . PRO A 1 203 ? -11.454 -8.232 -0.860 1.00 97.56 203 PRO A CA 1
ATOM 1608 C C . PRO A 1 203 ? -12.433 -8.288 -2.045 1.00 97.56 203 PRO A C 1
ATOM 1610 O O . PRO A 1 203 ? -12.217 -7.651 -3.073 1.00 97.56 203 PRO A O 1
ATOM 1613 N N . GLU A 1 204 ? -13.556 -8.987 -1.862 1.00 97.94 204 GLU A N 1
ATOM 1614 C CA . GLU A 1 204 ? -14.661 -9.063 -2.8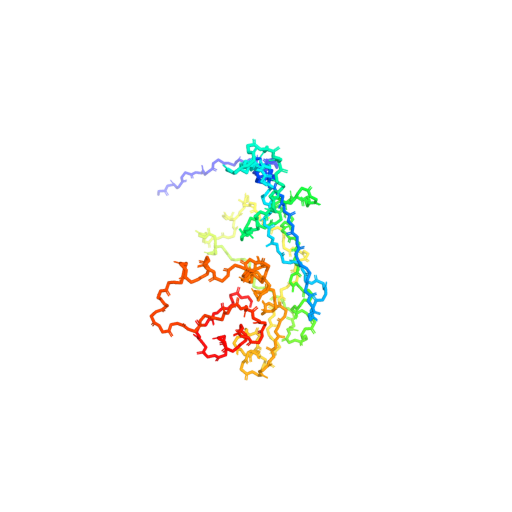21 1.00 97.94 204 GLU A CA 1
ATOM 1615 C C . GLU A 1 204 ? -15.325 -7.701 -3.064 1.00 97.94 204 GLU A C 1
ATOM 1617 O O . GLU A 1 204 ? -15.564 -7.326 -4.211 1.00 97.94 204 GLU A O 1
ATOM 1622 N N . PHE A 1 205 ? -15.584 -6.933 -1.999 1.00 97.69 205 PHE A N 1
ATOM 1623 C CA . PHE A 1 205 ? -16.125 -5.579 -2.114 1.00 97.69 205 PHE A CA 1
ATOM 1624 C C . PHE A 1 205 ? -15.158 -4.654 -2.865 1.00 97.69 205 PHE A C 1
ATOM 1626 O O . PHE A 1 205 ? -15.572 -3.934 -3.771 1.00 97.69 205 PHE A O 1
ATOM 1633 N N . VAL A 1 206 ? -13.858 -4.717 -2.547 1.00 98.31 206 VAL A N 1
ATOM 1634 C CA . VAL A 1 206 ? -12.831 -3.937 -3.260 1.00 98.31 206 VAL A CA 1
ATOM 1635 C C . VAL A 1 206 ? -12.819 -4.299 -4.747 1.00 98.31 206 VAL A C 1
ATOM 1637 O O . VAL A 1 206 ? -12.838 -3.409 -5.599 1.00 98.31 206 VAL A O 1
ATOM 1640 N N . ARG A 1 207 ? -12.835 -5.596 -5.079 1.00 98.62 207 ARG A N 1
ATOM 1641 C CA . ARG A 1 207 ? -12.898 -6.070 -6.466 1.00 98.62 207 ARG A CA 1
ATOM 1642 C C . ARG A 1 207 ? -14.136 -5.532 -7.184 1.00 98.62 207 ARG A C 1
ATOM 1644 O O . ARG A 1 207 ? -14.028 -5.050 -8.309 1.00 98.62 207 ARG A O 1
ATOM 1651 N N . ASP A 1 208 ? -15.305 -5.612 -6.558 1.00 98.50 208 ASP A N 1
ATOM 1652 C CA . ASP A 1 208 ? -16.566 -5.152 -7.137 1.00 98.50 208 ASP A CA 1
ATOM 1653 C C . ASP A 1 208 ? -16.551 -3.642 -7.434 1.00 98.50 208 ASP A C 1
ATOM 1655 O O . ASP A 1 208 ? -16.810 -3.239 -8.572 1.00 98.50 208 ASP A O 1
ATOM 1659 N N . GLU A 1 209 ? -16.121 -2.812 -6.480 1.00 98.56 209 GLU A N 1
ATOM 1660 C CA . GLU A 1 209 ? -16.006 -1.359 -6.667 1.00 98.56 209 GLU A CA 1
ATOM 1661 C C . GLU A 1 209 ? -15.001 -0.987 -7.773 1.00 98.56 209 GLU A C 1
ATOM 1663 O O . GLU A 1 209 ? -15.259 -0.080 -8.574 1.00 98.56 209 GLU A O 1
ATOM 1668 N N . VAL A 1 210 ? -13.887 -1.723 -7.882 1.00 98.62 210 VAL A N 1
ATOM 1669 C CA . VAL A 1 210 ? -12.906 -1.556 -8.969 1.00 98.62 210 VAL A CA 1
ATOM 1670 C C . VAL A 1 210 ? -13.486 -1.994 -10.319 1.00 98.62 210 VAL A C 1
ATOM 1672 O O . VAL A 1 210 ? -13.295 -1.312 -11.328 1.00 98.62 210 VAL A O 1
ATOM 1675 N N . SER A 1 211 ? -14.233 -3.101 -10.366 1.00 98.50 211 SER A N 1
ATOM 1676 C CA . SER A 1 211 ? -14.829 -3.624 -11.606 1.00 98.50 211 SER A CA 1
ATOM 1677 C C . SER A 1 211 ? -15.853 -2.658 -12.217 1.00 98.50 211 SER A C 1
ATOM 1679 O O . SER A 1 211 ? -15.927 -2.522 -13.444 1.00 98.50 211 SER A O 1
ATOM 1681 N N . ARG A 1 212 ? -16.582 -1.935 -11.356 1.00 97.88 212 ARG A N 1
ATOM 1682 C CA . ARG A 1 212 ? -17.581 -0.915 -11.709 1.00 97.88 212 ARG A CA 1
ATOM 1683 C C . ARG A 1 212 ? -16.971 0.471 -11.939 1.00 97.88 212 ARG A C 1
ATOM 1685 O O . ARG A 1 212 ? -17.693 1.392 -12.306 1.00 97.88 212 ARG A O 1
ATOM 1692 N N . GLY A 1 213 ? -15.662 0.630 -11.725 1.00 97.56 213 GLY A N 1
ATOM 1693 C CA . GLY A 1 213 ? -14.951 1.899 -11.904 1.00 97.56 213 GLY A CA 1
ATOM 1694 C C . GLY A 1 213 ? -15.273 2.964 -10.851 1.00 97.56 213 GLY A C 1
ATOM 1695 O O . GLY A 1 213 ? -15.021 4.140 -11.095 1.00 97.56 213 GLY A O 1
ATOM 1696 N N . ARG A 1 214 ? -15.824 2.573 -9.695 1.00 97.69 214 ARG A N 1
ATOM 1697 C CA . ARG A 1 214 ? -16.098 3.476 -8.562 1.00 97.69 214 ARG A CA 1
ATOM 1698 C C . ARG A 1 214 ? -14.893 3.656 -7.643 1.00 97.69 214 ARG A C 1
ATOM 1700 O O . ARG A 1 214 ? -14.811 4.652 -6.931 1.00 97.69 214 ARG A O 1
ATOM 1707 N N . ALA A 1 215 ? -13.958 2.712 -7.688 1.00 97.88 215 ALA A N 1
ATOM 1708 C CA . ALA A 1 215 ? -12.678 2.771 -7.001 1.00 97.88 215 ALA A CA 1
ATOM 1709 C C . ALA A 1 215 ? -11.535 2.429 -7.965 1.00 97.88 215 ALA A C 1
ATOM 1711 O O . ALA A 1 215 ? -11.730 1.748 -8.975 1.00 97.88 215 ALA A O 1
ATOM 1712 N N . ILE A 1 216 ? -10.327 2.885 -7.640 1.00 98.31 216 ILE A N 1
ATOM 1713 C CA . ILE A 1 216 ? -9.104 2.547 -8.370 1.00 98.31 216 ILE A CA 1
ATOM 1714 C C . ILE A 1 216 ? -8.016 2.100 -7.402 1.00 98.31 216 ILE A C 1
ATOM 1716 O O . ILE A 1 216 ? -7.965 2.539 -6.255 1.00 98.31 216 ILE A O 1
ATOM 1720 N N . ILE A 1 217 ? -7.117 1.256 -7.900 1.00 98.31 217 ILE A N 1
ATOM 1721 C CA . ILE A 1 217 ? -5.900 0.853 -7.203 1.00 98.31 217 ILE A CA 1
ATOM 1722 C C . ILE A 1 217 ? -4.728 1.223 -8.126 1.00 98.31 217 ILE A C 1
ATOM 1724 O O . ILE A 1 217 ? -4.545 0.557 -9.148 1.00 98.31 217 ILE A O 1
ATOM 1728 N N . PRO A 1 218 ? -3.975 2.299 -7.838 1.00 97.81 218 PRO A N 1
ATOM 1729 C CA . PRO A 1 218 ? -2.869 2.743 -8.686 1.00 97.81 218 PRO A CA 1
ATOM 1730 C C . PRO A 1 218 ? -1.644 1.840 -8.470 1.00 97.81 218 PRO A C 1
ATOM 1732 O O . PRO A 1 218 ? -0.775 2.153 -7.655 1.00 97.81 218 PRO A O 1
ATOM 1735 N N . ALA A 1 219 ? -1.616 0.681 -9.136 1.00 93.06 219 ALA A N 1
ATOM 1736 C CA . ALA A 1 219 ? -0.717 -0.411 -8.770 1.00 93.06 219 ALA A CA 1
ATOM 1737 C C . ALA A 1 219 ? -0.361 -1.363 -9.909 1.00 93.06 219 ALA A C 1
ATOM 1739 O O . ALA A 1 219 ? -1.262 -1.727 -10.697 1.00 93.06 219 ALA A O 1
#

Solvent-accessible surface area (backbone atoms only — not comparable to full-atom values): 14089 Å² total; per-residue (Å²): 133,85,76,79,80,75,79,85,72,80,75,68,85,70,81,83,84,72,93,44,67,52,66,68,84,61,36,44,67,46,67,47,68,39,83,94,45,67,87,41,69,37,58,30,32,38,32,64,51,76,61,44,79,47,64,42,90,88,79,69,54,71,48,76,43,81,46,80,58,50,69,40,89,48,84,70,64,62,48,30,30,88,90,50,89,84,47,86,65,75,49,79,81,70,81,59,51,64,64,55,56,74,65,65,52,53,39,78,51,88,69,85,77,90,54,38,64,83,76,79,35,90,45,68,76,75,56,66,88,65,90,70,80,70,53,88,91,58,87,40,74,43,57,35,92,97,52,74,76,46,57,48,55,39,18,66,72,73,44,76,48,72,67,30,42,46,47,15,55,56,69,30,61,71,48,81,78,68,66,81,47,67,66,61,50,64,72,67,60,75,85,65,89,82,59,90,75,68,96,65,51,40,33,66,55,46,24,51,36,25,43,73,65,79,44,83,67,99,107

Secondary structure (DSSP, 8-state):
-PPPPPP-------------S-S-SSEEEEEEEPSSSTT-EEEEEEEPPPPEEEE-TTT--EEEEPPPPEEEE--SGGGG-TTS---TTT----TTHHHHHHT--EEEE-PPPP-GGGGT-SSGGGGTTPPPPP-TT--EEEEPTT----HHHHHHTTPPPHHHHHHHHHHHTTGGGTTT-HHHHHHH----TT----SS--HHHHHHHHHTTSS----

pLDDT: mean 88.83, std 13.4, range [37.25, 98.62]

Sequence (219 aa):
MNMPNRPSSTFGQKNVTITTDPISPNSKKIYETGVLHPDLRVPFREVSLAPTRVTNSKTGESHMEENEPVRLYDTSGPYTDPEVSIDVRQGLEPIRLPWILGREDVEAYEGRAVRPEDNGYRTAEQMGGLEHFDRSGRKIYRAKPGGNVSQMHYAKKGIITPEMEYIAIRETQKRRALFEDAEREARLKGNSFGASLPEVITPEFVRDEVSRGRAIIPA

Mean predicted aligned error: 7.72 Å